Protein AF-A0A9P6J6B5-F1 (afdb_monomer)

Mean predicted aligned error: 17.08 Å

Solvent-accessible surface area (backbone atoms only — not comparable to full-atom values): 16562 Å² total; per-residue (Å²): 136,85,78,76,51,73,65,59,54,50,60,70,48,55,80,37,54,49,54,61,57,71,63,58,74,80,41,67,28,22,41,62,30,35,28,55,40,76,78,52,73,60,101,51,32,33,37,33,35,29,29,45,58,35,54,31,91,50,30,64,74,35,92,47,92,64,88,43,71,57,38,29,27,52,38,44,38,36,28,22,46,64,50,26,55,48,46,61,74,68,63,76,52,66,73,42,33,35,42,38,53,65,28,35,30,39,64,52,98,84,61,33,54,33,34,36,36,75,50,58,87,93,50,85,76,84,60,81,71,42,66,40,80,47,53,85,83,36,69,73,43,43,53,40,54,50,35,40,55,56,44,55,54,56,52,53,56,56,55,55,50,69,73,64,66,79,66,70,81,75,76,78,75,80,83,73,90,78,91,79,89,82,91,79,90,82,86,83,90,78,91,84,87,85,80,86,80,84,83,84,81,84,82,79,89,84,83,86,84,81,90,84,88,81,90,83,81,88,84,87,83,89,79,90,82,88,84,89,84,89,81,89,79,89,79,86,82,82,84,80,83,80,83,82,84,88,83,80,89,82,85,83,84,131

Structure (mmCIF, N/CA/C/O backbone):
data_AF-A0A9P6J6B5-F1
#
_entry.id   AF-A0A9P6J6B5-F1
#
loop_
_atom_site.group_PDB
_atom_site.id
_atom_site.type_symbol
_atom_site.label_atom_id
_atom_site.label_alt_id
_atom_site.label_comp_id
_atom_site.label_asym_id
_atom_site.label_entity_id
_atom_site.label_seq_id
_atom_site.pdbx_PDB_ins_code
_atom_site.Cartn_x
_atom_site.Cartn_y
_atom_site.Cartn_z
_atom_site.occupancy
_atom_site.B_iso_or_equiv
_atom_site.auth_seq_id
_atom_site.auth_comp_id
_atom_site.auth_asym_id
_atom_site.auth_atom_id
_atom_site.pdbx_PDB_model_num
ATOM 1 N N . MET A 1 1 ? -6.173 -6.748 -37.284 1.00 51.00 1 MET A N 1
ATOM 2 C CA . MET A 1 1 ? -5.794 -6.616 -35.859 1.00 51.00 1 MET A CA 1
ATOM 3 C C . MET A 1 1 ? -7.062 -6.311 -35.082 1.00 51.00 1 MET A C 1
ATOM 5 O O . MET A 1 1 ? -7.742 -5.371 -35.464 1.00 51.00 1 MET A O 1
ATOM 9 N N . ARG A 1 2 ? -7.443 -7.120 -34.086 1.00 45.84 2 ARG A N 1
ATOM 10 C CA . ARG A 1 2 ? -8.595 -6.816 -33.220 1.00 45.84 2 ARG A CA 1
ATOM 11 C C . ARG A 1 2 ? -8.088 -5.964 -32.060 1.00 45.84 2 ARG A C 1
ATOM 13 O O . ARG A 1 2 ? -7.272 -6.444 -31.279 1.00 45.84 2 ARG A O 1
ATOM 20 N N . THR A 1 3 ? -8.510 -4.708 -31.991 1.00 61.94 3 THR A N 1
ATOM 21 C CA . THR A 1 3 ? -8.338 -3.881 -30.796 1.00 61.94 3 THR A CA 1
ATOM 22 C C . THR A 1 3 ? -9.242 -4.468 -29.720 1.00 61.94 3 THR A C 1
ATOM 24 O O . THR A 1 3 ? -10.454 -4.541 -29.924 1.00 61.94 3 THR A O 1
ATOM 27 N N . LEU A 1 4 ? -8.655 -4.955 -28.623 1.00 60.72 4 LEU A N 1
ATOM 28 C CA . LEU A 1 4 ? -9.433 -5.294 -27.432 1.00 60.72 4 LEU A CA 1
ATOM 29 C C . LEU A 1 4 ? -10.234 -4.056 -27.041 1.00 60.72 4 LEU A C 1
ATOM 31 O O . LEU A 1 4 ? -9.702 -2.945 -27.063 1.00 60.72 4 LEU A O 1
ATOM 35 N N . THR A 1 5 ? -11.508 -4.252 -26.736 1.00 77.31 5 THR A N 1
ATOM 36 C CA . THR A 1 5 ? -12.347 -3.146 -26.273 1.00 77.31 5 THR A CA 1
ATOM 37 C C . THR A 1 5 ? -11.817 -2.646 -24.927 1.00 77.31 5 THR A C 1
ATOM 39 O O . THR A 1 5 ? -11.275 -3.431 -24.141 1.00 77.31 5 THR A O 1
ATOM 42 N N . ASP A 1 6 ? -11.978 -1.357 -24.623 1.00 68.81 6 ASP A N 1
ATOM 43 C CA . ASP A 1 6 ? -11.563 -0.783 -23.330 1.00 68.81 6 ASP A CA 1
ATOM 44 C C . ASP A 1 6 ? -12.151 -1.563 -22.137 1.00 68.81 6 ASP A C 1
ATOM 46 O O . ASP A 1 6 ? -11.520 -1.702 -21.089 1.00 68.81 6 ASP A O 1
ATOM 50 N N . TYR A 1 7 ? -13.323 -2.171 -22.339 1.00 68.81 7 TYR A N 1
ATOM 51 C CA . TYR A 1 7 ? -13.985 -3.053 -21.384 1.00 68.81 7 TYR A CA 1
ATOM 52 C C . TYR A 1 7 ? -13.216 -4.358 -21.115 1.00 68.81 7 TYR A C 1
ATOM 54 O O . TYR A 1 7 ? -13.031 -4.749 -19.962 1.00 68.81 7 TYR A O 1
ATOM 62 N N . GLU A 1 8 ? -12.712 -5.030 -22.154 1.00 68.00 8 GLU A N 1
ATOM 63 C CA . GLU A 1 8 ? -11.906 -6.249 -21.997 1.00 68.00 8 GLU A CA 1
ATOM 64 C C . GLU A 1 8 ? -10.561 -5.961 -21.319 1.00 68.00 8 GLU A C 1
ATOM 66 O O . GLU A 1 8 ? -10.064 -6.793 -20.554 1.00 68.00 8 GLU A O 1
ATOM 71 N N . MET A 1 9 ? -9.978 -4.779 -21.558 1.00 63.59 9 MET A N 1
ATOM 72 C CA . MET A 1 9 ? -8.777 -4.340 -20.844 1.00 63.59 9 MET A CA 1
ATOM 73 C C . MET A 1 9 ? -9.066 -4.039 -19.370 1.00 63.59 9 MET A C 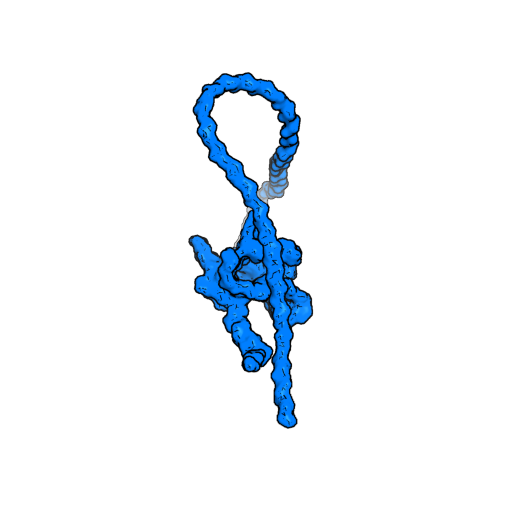1
ATOM 75 O O . MET A 1 9 ? -8.310 -4.497 -18.514 1.00 63.59 9 MET A O 1
ATOM 79 N N . ALA A 1 10 ? -10.177 -3.362 -19.061 1.00 61.88 10 ALA A N 1
ATOM 80 C CA . ALA A 1 10 ? -10.601 -3.083 -17.688 1.00 61.88 10 ALA A CA 1
ATOM 81 C C . ALA A 1 10 ? -10.913 -4.365 -16.892 1.00 61.88 10 ALA A C 1
ATOM 83 O O . ALA A 1 10 ? -10.485 -4.520 -15.749 1.00 61.88 10 ALA A O 1
ATOM 84 N N . MET A 1 11 ? -11.584 -5.343 -17.507 1.00 61.19 11 MET A N 1
ATOM 85 C CA . MET A 1 11 ? -11.859 -6.643 -16.879 1.00 61.19 11 MET A CA 1
ATOM 86 C C . MET A 1 11 ? -10.576 -7.442 -16.606 1.00 61.19 11 MET A C 1
ATOM 88 O O . MET A 1 11 ? -10.453 -8.120 -15.584 1.00 61.19 11 MET A O 1
ATOM 92 N N . ARG A 1 12 ? -9.577 -7.337 -17.492 1.00 63.94 12 ARG A N 1
ATOM 93 C CA . ARG A 1 12 ? -8.266 -7.983 -17.322 1.00 63.94 12 ARG A CA 1
ATOM 94 C C . ARG A 1 12 ? -7.344 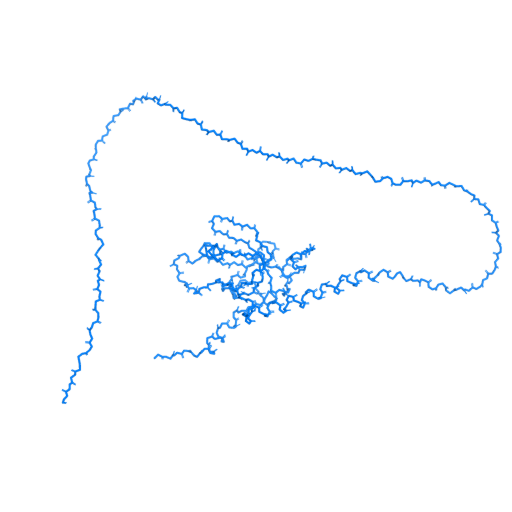-7.285 -16.325 1.00 63.94 12 ARG A C 1
ATOM 96 O O . ARG A 1 12 ? -6.324 -7.875 -15.979 1.00 63.94 12 ARG A O 1
ATOM 103 N N . THR A 1 13 ? -7.649 -6.084 -15.857 1.00 60.81 13 THR A N 1
ATOM 104 C CA . THR A 1 13 ? -6.898 -5.430 -14.771 1.00 60.81 13 THR A CA 1
ATOM 105 C C . THR A 1 13 ? -7.627 -5.537 -13.435 1.00 60.81 13 THR A C 1
ATOM 107 O O . THR A 1 13 ? -6.976 -5.711 -12.406 1.00 60.81 13 THR A O 1
ATOM 110 N N . ALA A 1 14 ? -8.964 -5.566 -13.442 1.00 63.28 14 ALA A N 1
ATOM 111 C CA . ALA A 1 14 ? -9.787 -5.618 -12.233 1.00 63.28 14 ALA A CA 1
ATOM 112 C C . ALA A 1 14 ? -9.499 -6.824 -11.318 1.00 63.28 14 ALA A C 1
ATOM 114 O O . ALA A 1 14 ? -9.555 -6.698 -10.099 1.00 63.28 14 ALA A O 1
ATOM 115 N N . TRP A 1 15 ? -9.137 -7.991 -11.865 1.00 70.12 15 TRP A N 1
ATOM 116 C CA . TRP A 1 15 ? -8.875 -9.186 -11.044 1.00 70.12 15 TRP A CA 1
ATOM 117 C C . TRP A 1 15 ? -7.588 -9.105 -10.211 1.00 70.12 15 TRP A C 1
ATOM 119 O O . TRP A 1 15 ? -7.451 -9.859 -9.243 1.00 70.12 15 TRP A O 1
ATOM 129 N N . LYS A 1 16 ? -6.654 -8.212 -10.570 1.00 85.69 16 LYS A N 1
ATOM 130 C CA . LYS A 1 16 ? -5.367 -8.064 -9.876 1.00 85.69 16 LYS A CA 1
ATOM 131 C C . LYS A 1 16 ? -5.399 -7.037 -8.755 1.00 85.69 16 LYS A C 1
ATOM 133 O O . LYS A 1 16 ? -4.607 -7.176 -7.827 1.00 85.69 16 LYS A O 1
ATOM 138 N N . LEU A 1 17 ? -6.283 -6.043 -8.831 1.00 94.50 17 LEU A N 1
ATOM 139 C CA . LEU A 1 17 ? -6.439 -5.050 -7.774 1.00 94.50 17 LEU A CA 1
A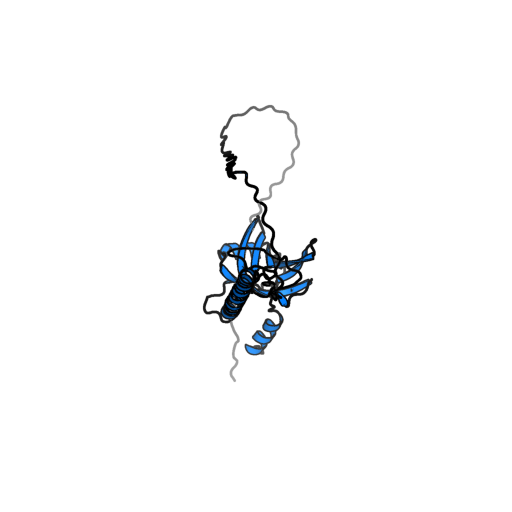TOM 140 C C . LEU A 1 17 ? -7.060 -5.713 -6.543 1.00 94.50 17 LEU A C 1
ATOM 142 O O . LEU A 1 17 ? -8.154 -6.273 -6.628 1.00 94.50 17 LEU A O 1
ATOM 146 N N . LYS A 1 18 ? -6.348 -5.680 -5.415 1.00 96.75 18 LYS A N 1
ATOM 147 C CA . LYS A 1 18 ? -6.806 -6.259 -4.148 1.00 96.75 18 LYS A CA 1
ATOM 148 C C . LYS A 1 18 ? -6.616 -5.292 -3.000 1.00 96.75 18 LYS A C 1
ATOM 150 O O . LYS A 1 18 ? -5.639 -4.546 -2.968 1.00 96.75 18 LYS A O 1
ATOM 155 N N . THR A 1 19 ? -7.546 -5.357 -2.055 1.00 97.81 19 THR A N 1
ATOM 156 C CA . THR A 1 19 ? -7.396 -4.701 -0.760 1.00 97.81 19 THR A CA 1
ATOM 157 C C . THR A 1 19 ? -6.489 -5.515 0.157 1.00 97.81 19 THR A C 1
ATOM 159 O O . THR A 1 19 ? -6.320 -6.720 -0.051 1.00 97.81 19 THR A O 1
ATOM 162 N N . VAL A 1 20 ? -5.940 -4.894 1.200 1.00 97.94 20 VAL A N 1
ATOM 163 C CA . VAL A 1 20 ? -5.118 -5.565 2.225 1.00 97.94 20 VAL A CA 1
ATOM 164 C C . VAL A 1 20 ? -5.846 -6.774 2.829 1.00 97.94 20 VAL A C 1
ATOM 166 O O . VAL A 1 20 ? -5.256 -7.849 2.972 1.00 97.94 20 VAL A O 1
ATOM 169 N N . SER A 1 21 ? -7.147 -6.652 3.096 1.00 98.00 21 SER A N 1
ATOM 170 C CA . SER A 1 21 ? -7.981 -7.748 3.614 1.00 98.00 21 SER A CA 1
ATOM 171 C C . SER A 1 21 ? -8.126 -8.952 2.669 1.00 98.00 21 SER A C 1
ATOM 173 O O . SER A 1 21 ? -8.457 -10.047 3.116 1.00 98.00 21 SER A O 1
ATOM 175 N N . GLN A 1 22 ? -7.878 -8.779 1.367 1.00 97.50 22 GLN A N 1
ATOM 176 C CA . GLN A 1 22 ? -8.026 -9.822 0.342 1.00 97.50 22 GLN A CA 1
ATOM 177 C C . GLN A 1 22 ? -6.697 -10.471 -0.070 1.00 97.50 22 GLN A C 1
ATOM 179 O O . GLN A 1 22 ? -6.686 -11.402 -0.883 1.00 97.50 22 GLN A O 1
ATOM 184 N N . MET A 1 23 ? -5.569 -9.956 0.418 1.00 97.06 23 MET A N 1
ATOM 185 C CA . MET A 1 23 ? -4.250 -10.457 0.045 1.00 97.06 23 MET A CA 1
ATOM 186 C C . MET A 1 23 ? -3.955 -11.795 0.717 1.00 97.06 23 MET A C 1
ATOM 188 O O . MET A 1 23 ? -4.296 -12.024 1.876 1.00 97.06 23 MET A O 1
ATOM 192 N N . VAL A 1 24 ? -3.261 -12.665 -0.015 1.00 96.38 24 VAL A N 1
ATOM 193 C CA . VAL A 1 24 ? -2.686 -13.909 0.505 1.00 96.38 24 VAL A CA 1
ATOM 194 C C . VAL A 1 24 ? -1.186 -13.980 0.177 1.00 96.38 24 VAL A C 1
ATOM 196 O O . VAL A 1 24 ? -0.735 -13.296 -0.752 1.00 96.38 24 VAL A O 1
ATOM 199 N N . PRO A 1 25 ? -0.394 -14.784 0.912 1.00 96.69 25 PRO A N 1
ATOM 200 C CA . PRO A 1 25 ? 1.040 -14.942 0.669 1.00 96.69 25 PRO A CA 1
ATOM 201 C C . PRO A 1 25 ? 1.376 -15.415 -0.745 1.00 96.69 25 PRO A C 1
ATOM 203 O O . PRO A 1 25 ? 0.605 -16.140 -1.376 1.00 96.69 25 PRO A O 1
ATOM 206 N N . ASP A 1 26 ? 2.569 -15.050 -1.216 1.00 95.75 26 ASP A N 1
ATOM 207 C CA . ASP A 1 26 ? 3.186 -15.555 -2.451 1.00 95.75 26 ASP A CA 1
ATOM 208 C C . ASP A 1 26 ? 2.353 -15.356 -3.725 1.00 95.75 26 ASP A C 1
ATOM 210 O O . ASP A 1 26 ? 2.451 -16.105 -4.703 1.00 95.75 26 ASP A O 1
ATOM 214 N N . LYS A 1 27 ? 1.554 -14.290 -3.745 1.00 95.88 27 LYS A N 1
ATOM 215 C CA . LYS A 1 27 ? 0.810 -13.826 -4.917 1.00 95.88 27 LYS A CA 1
ATOM 216 C C . LYS A 1 27 ? 1.235 -12.419 -5.320 1.00 95.88 27 LYS A C 1
ATOM 218 O O . LYS A 1 27 ? 1.885 -11.697 -4.563 1.00 95.88 27 LYS A O 1
ATOM 223 N N . PHE A 1 28 ? 0.877 -12.062 -6.550 1.00 94.19 28 PHE A N 1
ATOM 224 C CA . PHE A 1 28 ? 1.101 -10.737 -7.110 1.00 94.19 28 PHE A CA 1
ATOM 225 C C . PHE A 1 28 ? -0.219 -9.984 -7.203 1.00 94.19 28 PHE A C 1
ATOM 227 O O . PHE A 1 28 ? -1.209 -10.543 -7.680 1.00 94.19 28 PHE A O 1
ATOM 234 N N . TYR A 1 29 ? -0.202 -8.723 -6.791 1.00 95.81 29 TYR A N 1
ATOM 235 C CA . TYR A 1 29 ? -1.372 -7.861 -6.748 1.00 95.81 29 TYR A CA 1
ATOM 236 C C . TYR A 1 29 ? -1.061 -6.487 -7.305 1.00 95.81 29 TYR A C 1
ATOM 238 O O . TYR A 1 29 ? 0.056 -5.987 -7.194 1.00 95.81 29 TYR A O 1
ATOM 246 N N . ASP A 1 30 ? -2.087 -5.860 -7.845 1.00 95.75 30 ASP A N 1
ATOM 247 C CA . ASP A 1 30 ? -2.123 -4.416 -7.920 1.00 95.75 30 ASP A CA 1
ATOM 248 C C . ASP A 1 30 ? -2.718 -3.893 -6.607 1.00 95.75 30 ASP A C 1
ATOM 250 O O . ASP A 1 30 ? -3.611 -4.513 -6.024 1.00 95.75 30 ASP A O 1
ATOM 254 N N . PHE A 1 31 ? -2.220 -2.761 -6.129 1.00 97.50 31 PHE A N 1
ATOM 255 C CA . PHE A 1 31 ? -2.596 -2.205 -4.838 1.00 97.50 31 PHE A CA 1
ATOM 256 C C . PHE A 1 31 ? -2.774 -0.696 -4.939 1.00 97.50 31 PHE A C 1
ATOM 258 O O . PHE A 1 31 ? -1.995 -0.018 -5.612 1.00 97.50 31 PHE A O 1
ATOM 265 N N . ILE A 1 32 ? -3.797 -0.175 -4.264 1.00 98.19 32 ILE A N 1
ATOM 266 C CA . ILE A 1 32 ? -3.999 1.262 -4.102 1.00 98.19 32 ILE A CA 1
ATOM 267 C C . ILE A 1 32 ? -4.061 1.562 -2.616 1.00 98.19 32 ILE A C 1
ATOM 269 O O . ILE A 1 32 ? -4.897 0.998 -1.916 1.00 98.19 32 ILE A O 1
ATOM 273 N N . GLY A 1 33 ? -3.202 2.463 -2.153 1.00 98.31 33 GLY A N 1
ATOM 274 C CA . GLY A 1 33 ? -3.151 2.846 -0.748 1.00 98.31 33 GLY A CA 1
ATOM 275 C C . GLY A 1 33 ? -2.574 4.239 -0.539 1.00 98.31 33 GLY A C 1
ATOM 276 O O . GLY A 1 33 ? -1.878 4.778 -1.399 1.00 98.31 33 GLY A O 1
ATOM 277 N N . GLU A 1 34 ? -2.879 4.816 0.615 1.00 98.25 34 GLU A N 1
ATOM 278 C CA . GLU A 1 34 ? -2.297 6.056 1.115 1.00 98.25 34 GLU A CA 1
ATOM 279 C C . GLU A 1 34 ? -0.946 5.772 1.783 1.00 98.25 34 GLU A C 1
ATOM 281 O O . GLU A 1 34 ? -0.805 4.805 2.535 1.00 98.25 34 GLU A O 1
ATOM 286 N N . VAL A 1 35 ? 0.055 6.611 1.515 1.00 98.00 35 VAL A N 1
ATOM 287 C CA . VAL A 1 35 ? 1.363 6.557 2.178 1.00 98.00 35 VAL A CA 1
ATOM 288 C C . VAL A 1 35 ? 1.245 7.167 3.571 1.00 98.00 35 VAL A C 1
ATOM 290 O O . VAL A 1 35 ? 1.141 8.381 3.719 1.00 98.00 35 VAL A O 1
ATOM 293 N N . CYS A 1 36 ? 1.324 6.346 4.613 1.00 96.25 36 CYS A N 1
ATOM 294 C CA . CYS A 1 36 ? 1.258 6.820 5.996 1.00 96.25 36 CYS A CA 1
ATOM 295 C C . CYS A 1 36 ? 2.605 7.382 6.467 1.00 96.25 36 CYS A C 1
ATOM 297 O O . CYS A 1 36 ? 2.668 8.371 7.196 1.00 96.25 36 CYS A O 1
ATOM 299 N N . TYR A 1 37 ? 3.698 6.703 6.107 1.00 95.38 37 TYR A N 1
ATOM 300 C CA . TYR A 1 37 ? 5.033 7.008 6.616 1.00 95.38 37 TYR A CA 1
ATOM 301 C C . TYR A 1 37 ? 6.129 6.477 5.687 1.00 95.38 37 TYR A C 1
ATOM 303 O O . TYR A 1 37 ? 5.997 5.399 5.111 1.00 95.38 37 TYR A O 1
ATOM 311 N N . LEU A 1 38 ? 7.239 7.210 5.586 1.00 95.56 38 LEU A N 1
ATOM 312 C CA . LEU A 1 38 ? 8.431 6.797 4.844 1.00 95.56 38 LEU A CA 1
ATOM 313 C C . LEU A 1 38 ? 9.492 6.320 5.840 1.00 95.56 38 LEU A C 1
ATOM 315 O O . LEU A 1 38 ? 9.991 7.111 6.635 1.00 95.56 38 LEU A O 1
ATOM 319 N N . SER A 1 39 ? 9.841 5.034 5.789 1.00 87.19 39 SER A N 1
ATOM 320 C CA . SER A 1 39 ? 10.741 4.390 6.757 1.00 87.19 39 SER A CA 1
ATOM 321 C C . SER A 1 39 ? 12.230 4.631 6.483 1.00 87.19 39 SER A C 1
ATOM 323 O O . SER A 1 39 ? 13.073 4.164 7.247 1.00 87.19 39 SER A O 1
ATOM 325 N N . GLY A 1 40 ? 12.562 5.356 5.412 1.00 81.44 40 GLY A N 1
ATOM 326 C CA . GLY A 1 40 ? 13.930 5.648 4.990 1.00 81.44 40 GLY A CA 1
ATOM 327 C C . GLY A 1 40 ? 14.222 5.159 3.573 1.00 81.44 40 GLY A C 1
ATOM 328 O O . GLY A 1 40 ? 13.450 4.411 2.970 1.00 81.44 40 GLY A O 1
ATOM 329 N N . SER A 1 41 ? 15.341 5.627 3.026 1.00 86.25 41 SER A N 1
ATOM 330 C CA . SER A 1 41 ? 15.859 5.198 1.726 1.00 86.25 41 SER A CA 1
ATOM 331 C C . SER A 1 41 ? 17.306 4.751 1.888 1.00 86.25 41 SER A C 1
ATOM 333 O O . SER A 1 41 ? 18.088 5.415 2.567 1.00 86.25 41 SER A O 1
ATOM 335 N N . GLU A 1 42 ? 17.647 3.631 1.270 1.00 92.50 42 GLU A N 1
ATOM 336 C CA . GLU A 1 42 ? 19.014 3.138 1.112 1.00 92.50 42 GLU A CA 1
ATOM 337 C C . GLU A 1 42 ? 19.459 3.333 -0.345 1.00 92.50 42 GLU A C 1
ATOM 339 O O . GLU A 1 42 ? 18.706 3.858 -1.164 1.00 92.50 42 GLU A O 1
ATOM 344 N N . SER A 1 43 ? 20.684 2.923 -0.686 1.00 91.69 43 SER A N 1
ATOM 345 C CA . SER A 1 43 ? 21.284 3.184 -2.004 1.00 91.69 43 SER A CA 1
ATOM 346 C C . SER A 1 43 ? 20.461 2.687 -3.195 1.00 91.69 43 SER A C 1
ATOM 348 O O . SER A 1 43 ? 20.579 3.258 -4.271 1.00 91.69 43 SER A O 1
ATOM 350 N N . ASN A 1 44 ? 19.657 1.634 -3.028 1.00 95.88 44 ASN A N 1
ATOM 351 C CA . ASN A 1 44 ? 18.851 1.047 -4.102 1.00 95.88 44 ASN A CA 1
ATOM 352 C C . ASN A 1 44 ? 17.465 0.568 -3.642 1.00 95.88 44 ASN A C 1
ATOM 354 O O . ASN A 1 44 ? 16.840 -0.252 -4.315 1.00 95.88 44 ASN A O 1
ATOM 358 N N . ARG A 1 45 ? 16.987 1.021 -2.479 1.00 96.44 45 ARG A N 1
ATOM 359 C CA . ARG A 1 45 ? 15.651 0.659 -1.998 1.00 96.44 45 ARG A CA 1
ATOM 360 C C . ARG A 1 45 ? 15.034 1.741 -1.137 1.00 96.44 45 ARG A C 1
ATOM 362 O O . ARG A 1 45 ? 15.729 2.466 -0.431 1.00 96.44 45 ARG A O 1
ATOM 369 N N . THR A 1 46 ? 13.711 1.769 -1.110 1.00 97.56 46 THR A N 1
ATOM 370 C CA . THR A 1 46 ? 12.946 2.519 -0.113 1.00 97.56 46 THR A CA 1
ATOM 371 C C . THR A 1 46 ? 11.854 1.642 0.471 1.00 97.56 46 THR A C 1
ATOM 373 O O . THR A 1 46 ? 11.305 0.781 -0.221 1.00 97.56 46 THR A O 1
ATOM 376 N N . THR A 1 47 ? 11.539 1.868 1.742 1.00 97.62 47 THR A N 1
ATOM 377 C CA . THR A 1 47 ? 10.430 1.203 2.423 1.00 97.62 47 THR A CA 1
ATOM 378 C C . THR A 1 47 ? 9.454 2.253 2.926 1.00 97.62 47 THR A C 1
ATOM 380 O O . THR A 1 47 ? 9.841 3.231 3.570 1.00 97.62 47 THR A O 1
ATOM 383 N N . MET A 1 48 ? 8.173 2.031 2.665 1.00 97.50 48 MET A N 1
ATOM 384 C CA . MET A 1 48 ? 7.081 2.882 3.120 1.00 97.50 48 MET A CA 1
ATOM 385 C C . MET A 1 48 ? 6.003 2.055 3.815 1.00 97.50 48 MET A C 1
ATOM 387 O O . MET A 1 48 ? 5.815 0.877 3.522 1.00 97.50 48 MET A O 1
ATOM 391 N N . MET A 1 49 ? 5.297 2.684 4.746 1.00 97.06 49 MET A N 1
ATOM 392 C CA . MET A 1 49 ? 4.082 2.148 5.344 1.00 97.06 49 MET A CA 1
ATOM 393 C C . MET A 1 49 ? 2.892 2.698 4.568 1.00 97.06 49 MET A C 1
ATOM 395 O O . MET A 1 49 ? 2.778 3.916 4.414 1.00 97.06 49 MET A O 1
ATOM 399 N N . MET A 1 50 ? 2.016 1.815 4.103 1.00 98.00 50 MET A N 1
ATOM 400 C CA . MET A 1 50 ? 0.819 2.180 3.351 1.00 98.00 50 MET A CA 1
ATOM 401 C C . MET A 1 50 ? -0.432 1.551 3.951 1.00 98.00 50 MET A C 1
ATOM 403 O O . MET A 1 50 ? -0.360 0.529 4.632 1.00 98.00 50 MET A O 1
ATOM 407 N N . THR A 1 51 ? -1.587 2.143 3.669 1.00 98.19 51 THR A N 1
ATOM 408 C CA . THR A 1 51 ? -2.892 1.618 4.077 1.00 98.19 51 THR A CA 1
ATOM 409 C C . THR A 1 51 ? -3.931 1.838 2.984 1.00 98.19 51 THR A C 1
ATOM 411 O O . THR A 1 51 ? -3.911 2.853 2.293 1.00 98.19 51 THR A O 1
ATOM 414 N N . ASP A 1 52 ? -4.859 0.902 2.832 1.00 98.38 52 ASP A N 1
ATOM 415 C CA . ASP A 1 52 ? -6.106 1.105 2.087 1.00 98.38 52 ASP A CA 1
ATOM 416 C C . ASP A 1 52 ? -7.332 1.138 3.012 1.00 98.38 52 ASP A C 1
ATOM 418 O O . ASP A 1 52 ? -8.468 1.087 2.529 1.00 98.38 52 ASP A O 1
ATOM 422 N N . TYR A 1 53 ? -7.075 1.214 4.324 1.00 97.88 53 TYR A N 1
ATOM 423 C CA . TYR A 1 53 ? -8.047 1.192 5.412 1.00 97.88 53 TYR A CA 1
ATOM 424 C C . TYR A 1 53 ? -8.849 -0.112 5.538 1.00 97.88 53 TYR A C 1
ATOM 426 O O . TYR A 1 53 ? -9.917 -0.134 6.148 1.00 97.88 53 TYR A O 1
ATOM 434 N N . THR A 1 54 ? -8.332 -1.221 5.003 1.00 98.12 54 THR A N 1
ATOM 435 C CA . THR A 1 54 ? -8.836 -2.571 5.289 1.00 98.12 54 THR A CA 1
ATOM 436 C C . THR A 1 54 ? -7.869 -3.336 6.190 1.00 98.12 54 THR A C 1
ATOM 438 O O . THR A 1 54 ? -6.662 -3.107 6.164 1.00 98.12 54 THR A O 1
ATOM 441 N N . GLU A 1 55 ? -8.400 -4.233 7.021 1.00 97.69 55 GLU A N 1
ATOM 442 C CA . GLU A 1 55 ? -7.623 -4.947 8.040 1.00 97.69 55 GLU A CA 1
ATOM 443 C C . GLU A 1 55 ? -7.267 -6.370 7.595 1.00 97.69 55 GLU A C 1
ATOM 445 O O . GLU A 1 55 ? -8.027 -7.021 6.874 1.00 97.69 55 GLU A O 1
ATOM 450 N N . ASN A 1 56 ? -6.108 -6.864 8.035 1.00 97.62 56 ASN A N 1
ATOM 451 C CA . ASN A 1 56 ? -5.680 -8.243 7.814 1.00 97.62 56 ASN A CA 1
ATOM 452 C C . ASN A 1 56 ? -5.015 -8.810 9.074 1.00 97.62 56 ASN A C 1
ATOM 454 O O . ASN A 1 56 ? -4.121 -8.191 9.644 1.00 97.62 56 ASN A O 1
ATOM 458 N N . GLU A 1 57 ? -5.411 -10.014 9.488 1.00 97.19 57 GLU A N 1
ATOM 459 C CA . GLU A 1 57 ? -4.927 -10.639 10.724 1.00 97.19 57 GLU A CA 1
ATOM 460 C C . GLU A 1 57 ? -3.411 -10.867 10.774 1.00 97.19 57 GLU A C 1
ATOM 462 O O . GLU A 1 57 ? -2.842 -10.901 11.868 1.00 97.19 57 GLU A O 1
ATOM 467 N N . MET A 1 58 ? -2.766 -10.987 9.609 1.00 96.25 58 MET A N 1
ATOM 468 C CA . MET A 1 58 ? -1.320 -11.185 9.464 1.00 96.25 58 MET A CA 1
ATOM 469 C C . MET A 1 58 ? -0.517 -9.876 9.484 1.00 96.25 58 MET A C 1
ATOM 471 O O . MET A 1 58 ? 0.697 -9.889 9.282 1.00 96.25 58 MET A O 1
ATOM 475 N N . LEU A 1 59 ? -1.171 -8.735 9.709 1.00 96.94 59 LEU A N 1
ATOM 476 C CA . LEU A 1 59 ? -0.498 -7.461 9.935 1.00 96.94 59 LEU A CA 1
ATOM 477 C C . LEU A 1 59 ? -0.313 -7.187 11.432 1.00 96.94 59 LEU A C 1
ATOM 479 O O . LEU A 1 59 ? -1.139 -7.596 12.254 1.00 96.94 59 LEU A O 1
ATOM 483 N N . PRO A 1 60 ? 0.764 -6.477 11.812 1.00 95.38 60 PRO A N 1
ATOM 484 C CA . PRO A 1 60 ? 0.978 -6.085 13.192 1.00 95.38 60 PRO A CA 1
ATOM 485 C C . PRO A 1 60 ? -0.108 -5.099 13.621 1.00 95.38 60 PRO A C 1
ATOM 487 O O . PRO A 1 60 ? -0.490 -4.202 12.868 1.00 95.38 60 PRO A O 1
ATOM 490 N N . TYR A 1 61 ? -0.581 -5.248 14.856 1.00 95.88 61 TYR A N 1
ATOM 491 C CA . TYR A 1 61 ? -1.476 -4.270 15.458 1.00 95.88 61 TYR A CA 1
ATOM 492 C C . TYR A 1 61 ? -0.678 -3.017 15.836 1.00 95.88 61 TYR A C 1
ATOM 494 O O . TYR A 1 61 ? 0.317 -3.105 16.557 1.00 95.88 61 TYR A O 1
ATOM 502 N N . LEU A 1 62 ? -1.100 -1.851 15.349 1.00 93.81 62 LEU A N 1
ATOM 503 C CA . LEU A 1 62 ? -0.460 -0.575 15.660 1.00 93.81 62 LEU A CA 1
ATOM 504 C C . LEU A 1 62 ? -1.296 0.227 16.667 1.00 93.81 62 LEU A C 1
ATOM 506 O O . LEU A 1 62 ? -2.397 0.657 16.347 1.00 93.81 62 LEU A O 1
ATOM 510 N N . GLU A 1 63 ? -0.745 0.507 17.851 1.00 88.38 63 GLU A N 1
ATOM 511 C CA . GLU A 1 63 ? -1.347 1.355 18.909 1.00 88.38 63 GLU A CA 1
ATOM 512 C C . GLU A 1 63 ? -1.080 2.860 18.695 1.00 88.38 63 GLU A C 1
ATOM 514 O O . GLU A 1 63 ? -0.745 3.621 19.603 1.00 88.38 63 GLU A O 1
ATOM 519 N N . SER A 1 64 ? -1.120 3.307 17.444 1.00 79.62 64 SER A N 1
ATOM 520 C CA . SER A 1 64 ? -0.678 4.648 17.070 1.00 79.62 64 SER A CA 1
ATOM 521 C C . SER A 1 64 ? -1.747 5.708 17.360 1.00 79.62 64 SER A C 1
ATOM 523 O O . SER A 1 64 ? -2.686 5.850 16.586 1.00 79.62 64 SER A O 1
ATOM 525 N N . LYS A 1 65 ? -1.534 6.552 18.380 1.00 65.69 65 LYS A N 1
ATOM 526 C CA . LYS A 1 65 ? -2.218 7.854 18.500 1.00 65.69 65 LYS A CA 1
ATOM 527 C C . LYS A 1 65 ? -1.594 8.845 17.509 1.00 65.69 65 LYS A C 1
ATOM 529 O O . LYS A 1 65 ? -0.557 9.435 17.807 1.00 65.69 65 LYS A O 1
ATOM 534 N N . GLY A 1 66 ? -2.161 8.997 16.311 1.00 71.38 66 GLY A N 1
ATOM 535 C CA . GLY A 1 66 ? -1.691 9.997 15.343 1.00 71.38 66 GLY A CA 1
ATOM 536 C C . GLY A 1 66 ? -1.900 9.629 13.874 1.00 71.38 66 GLY A C 1
ATOM 537 O O . GLY A 1 66 ? -2.908 9.050 13.506 1.00 71.38 66 GLY A O 1
ATOM 538 N N . VAL A 1 67 ? -0.922 9.984 13.030 1.00 78.12 67 VAL A N 1
ATOM 539 C CA . VAL A 1 67 ? -1.000 9.993 11.548 1.00 78.12 67 VAL A CA 1
ATOM 540 C C . VAL A 1 67 ? -1.234 8.611 10.912 1.00 78.12 67 VAL A C 1
ATOM 542 O O . VAL A 1 67 ? -1.595 8.527 9.742 1.00 78.12 67 VAL A O 1
ATOM 545 N N . ARG A 1 68 ? -1.025 7.513 11.648 1.00 87.12 68 ARG A N 1
ATOM 546 C CA . ARG A 1 68 ? -1.184 6.147 11.124 1.00 87.12 68 ARG A CA 1
ATOM 547 C C . ARG A 1 68 ? -2.497 5.539 11.615 1.00 87.12 68 ARG A C 1
ATOM 549 O O . ARG A 1 68 ? -2.791 5.707 12.799 1.00 87.12 68 ARG A O 1
ATOM 556 N N . PRO A 1 69 ? -3.214 4.771 10.773 1.00 92.38 69 PRO A N 1
ATOM 557 C CA . PRO A 1 69 ? -4.377 4.022 11.227 1.00 92.38 69 PRO A CA 1
ATOM 558 C C . PRO A 1 69 ? -3.990 3.085 12.373 1.00 92.38 69 PRO A C 1
ATOM 560 O O . PRO A 1 69 ? -3.063 2.279 12.239 1.00 92.38 69 PRO A O 1
ATOM 563 N N . GLN A 1 70 ? -4.696 3.201 13.496 1.00 94.12 70 GLN A N 1
ATOM 564 C CA . GLN A 1 70 ? -4.624 2.232 14.586 1.00 94.12 70 GLN A CA 1
ATOM 565 C C . GLN A 1 70 ? -5.145 0.880 14.105 1.00 94.12 70 GLN A C 1
ATOM 567 O O . GLN A 1 70 ? -6.047 0.858 13.284 1.00 94.12 70 GLN A O 1
ATOM 572 N N . GLY A 1 71 ? -4.627 -0.237 14.613 1.00 95.25 71 GLY A N 1
ATOM 573 C CA . GLY A 1 71 ? -5.101 -1.579 14.25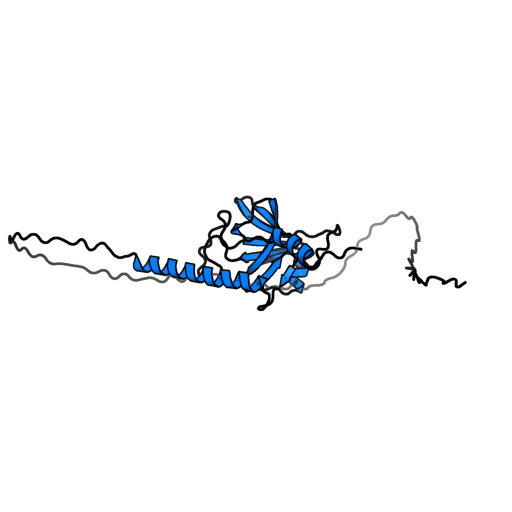8 1.00 95.25 71 GLY A CA 1
ATOM 574 C C . GLY A 1 71 ? -4.227 -2.295 13.230 1.00 95.25 71 GLY A C 1
ATOM 575 O O . GLY A 1 71 ? -3.052 -1.965 13.064 1.00 95.25 71 GLY A O 1
ATOM 576 N N . LYS A 1 72 ? -4.791 -3.307 12.558 1.00 96.88 72 LYS A N 1
ATOM 577 C CA . LYS A 1 72 ? -4.088 -4.182 11.598 1.00 96.88 72 LYS A CA 1
ATOM 578 C C . LYS A 1 72 ? -4.311 -3.769 10.136 1.00 96.88 72 LYS A C 1
ATOM 580 O O . LYS A 1 72 ? -4.531 -4.613 9.271 1.00 96.88 72 LYS A O 1
ATOM 585 N N . ALA A 1 73 ? -4.291 -2.465 9.864 1.00 97.25 73 ALA A N 1
ATOM 586 C CA . ALA A 1 73 ? -4.628 -1.893 8.552 1.00 97.25 73 ALA A CA 1
ATOM 587 C C . ALA A 1 73 ? -3.429 -1.313 7.782 1.00 97.25 73 ALA A C 1
ATOM 589 O O . ALA A 1 73 ? -3.595 -0.751 6.699 1.00 97.25 73 ALA A O 1
ATOM 590 N N . THR A 1 74 ? -2.216 -1.393 8.336 1.00 97.12 74 THR A N 1
ATOM 591 C CA . THR A 1 74 ? -1.017 -0.800 7.724 1.00 97.12 74 THR A CA 1
ATOM 592 C C . THR A 1 74 ? -0.039 -1.882 7.285 1.00 97.12 74 THR A C 1
ATOM 594 O O . THR A 1 74 ? 0.382 -2.703 8.096 1.00 97.12 74 THR A O 1
ATOM 597 N N . ILE A 1 75 ? 0.360 -1.848 6.013 1.00 97.62 75 ILE A N 1
ATOM 598 C CA . ILE A 1 75 ? 1.277 -2.804 5.387 1.00 97.62 75 ILE A CA 1
ATOM 599 C C . ILE A 1 75 ? 2.602 -2.134 5.005 1.00 97.62 75 ILE A C 1
ATOM 601 O O . ILE A 1 75 ? 2.637 -0.965 4.610 1.00 97.62 75 ILE A O 1
ATOM 605 N N . LEU A 1 76 ? 3.709 -2.873 5.122 1.00 97.44 76 LEU A N 1
ATOM 606 C CA . LEU A 1 76 ? 5.017 -2.432 4.635 1.00 97.44 76 LEU A CA 1
ATOM 607 C C . LEU A 1 76 ? 5.140 -2.691 3.136 1.00 97.44 76 LEU A C 1
ATOM 609 O O . LEU A 1 76 ? 4.832 -3.781 2.661 1.00 97.44 76 LEU A O 1
ATOM 613 N N . VAL A 1 77 ? 5.632 -1.698 2.402 1.00 98.25 77 VAL A N 1
ATOM 614 C CA . VAL A 1 77 ? 5.881 -1.774 0.963 1.00 98.25 77 VAL A CA 1
ATOM 615 C C . VAL A 1 77 ? 7.327 -1.387 0.685 1.00 98.25 77 VAL A C 1
ATOM 617 O O . VAL A 1 77 ? 7.739 -0.267 0.988 1.00 98.25 77 VAL A O 1
ATOM 620 N N . THR A 1 78 ? 8.098 -2.296 0.089 1.00 98.00 78 THR A N 1
ATOM 621 C CA . THR A 1 78 ? 9.494 -2.050 -0.300 1.00 98.00 78 THR A CA 1
ATOM 622 C C . THR A 1 78 ? 9.635 -1.990 -1.816 1.00 98.00 78 THR A C 1
ATOM 624 O O . THR A 1 78 ? 9.263 -2.928 -2.525 1.00 98.00 78 THR A O 1
ATOM 627 N N . LEU A 1 79 ? 10.220 -0.903 -2.312 1.00 97.50 79 LEU A N 1
ATOM 628 C CA . LEU A 1 79 ? 10.557 -0.714 -3.720 1.00 97.50 79 LEU A CA 1
ATOM 629 C C . LEU A 1 79 ? 12.065 -0.852 -3.900 1.00 97.50 79 LEU A C 1
ATOM 631 O O . LEU A 1 79 ? 12.823 -0.233 -3.153 1.00 97.50 79 LEU A O 1
ATOM 635 N N . TRP A 1 80 ? 12.483 -1.629 -4.893 1.00 96.06 80 TRP A N 1
ATOM 636 C CA . TRP A 1 80 ? 13.889 -1.873 -5.212 1.00 96.06 80 TRP A CA 1
ATOM 637 C C . TRP A 1 80 ? 14.270 -1.283 -6.571 1.00 96.06 80 TRP A C 1
ATOM 639 O O . TRP A 1 80 ? 13.423 -1.129 -7.454 1.00 96.06 80 TRP A O 1
ATOM 649 N N . ASP A 1 81 ? 15.558 -0.992 -6.729 1.00 94.62 81 ASP A N 1
ATOM 650 C CA . ASP A 1 81 ? 16.234 -0.694 -7.992 1.00 94.62 81 ASP A CA 1
ATOM 651 C C . ASP A 1 81 ? 15.507 0.390 -8.817 1.00 94.62 81 ASP A C 1
ATOM 653 O O . ASP A 1 81 ? 15.347 1.524 -8.363 1.00 94.62 81 ASP A O 1
ATOM 657 N N . GLU A 1 82 ? 15.017 0.083 -10.020 1.00 93.69 82 GLU A N 1
ATOM 658 C CA . GLU A 1 82 ? 14.399 1.082 -10.900 1.00 93.69 82 GLU A CA 1
ATOM 659 C C . GLU A 1 82 ? 13.068 1.638 -10.351 1.00 93.69 82 GLU A C 1
ATOM 661 O O . GLU A 1 82 ? 12.659 2.760 -10.678 1.00 93.69 82 GLU A O 1
ATOM 666 N N . HIS A 1 83 ? 12.386 0.883 -9.485 1.00 94.88 83 HIS A N 1
ATOM 667 C CA . HIS A 1 83 ? 11.173 1.342 -8.807 1.00 94.88 83 HIS A CA 1
ATOM 668 C C . HIS A 1 83 ? 11.491 2.335 -7.688 1.00 94.88 83 HIS A C 1
ATOM 670 O O . HIS A 1 83 ? 10.727 3.278 -7.474 1.00 94.88 83 HIS A O 1
ATOM 676 N N . PHE A 1 84 ? 12.642 2.177 -7.029 1.00 95.94 84 PHE A N 1
ATOM 677 C CA . PHE A 1 84 ? 13.167 3.176 -6.103 1.00 95.94 84 PHE A CA 1
ATOM 678 C C . PHE A 1 84 ? 13.522 4.481 -6.834 1.00 95.94 84 PHE A C 1
ATOM 680 O O . PHE A 1 84 ? 13.098 5.557 -6.415 1.00 95.94 84 PHE A O 1
ATOM 687 N N . GLU A 1 85 ? 14.179 4.399 -7.992 1.00 94.44 85 GLU A N 1
ATOM 688 C CA . GLU A 1 85 ? 14.465 5.583 -8.817 1.00 94.44 85 GLU A CA 1
ATOM 689 C C . GLU A 1 85 ? 13.185 6.304 -9.267 1.00 94.44 85 GLU A C 1
ATOM 691 O O . GLU A 1 85 ? 13.107 7.535 -9.283 1.00 94.44 85 GLU A O 1
ATOM 696 N N . THR A 1 86 ? 12.146 5.542 -9.615 1.00 95.06 86 THR A N 1
ATOM 697 C CA . THR A 1 86 ? 10.830 6.095 -9.972 1.00 95.06 86 THR A CA 1
ATOM 698 C C . THR A 1 86 ? 10.184 6.805 -8.782 1.00 95.06 86 THR A C 1
ATOM 700 O O . THR A 1 86 ? 9.672 7.914 -8.934 1.00 95.06 86 THR A O 1
ATOM 703 N N . PHE A 1 87 ? 10.264 6.213 -7.589 1.00 96.31 87 PHE A N 1
ATOM 704 C CA . PHE A 1 87 ? 9.790 6.828 -6.351 1.00 96.31 87 PHE A CA 1
ATOM 705 C C . PHE A 1 87 ? 10.460 8.187 -6.088 1.00 96.31 87 PHE A C 1
ATOM 707 O O . PHE A 1 87 ? 9.769 9.170 -5.808 1.00 96.31 87 PHE A O 1
ATOM 714 N N . LEU A 1 88 ? 11.785 8.272 -6.255 1.00 96.44 88 LEU A N 1
ATOM 715 C CA . LEU A 1 88 ? 12.531 9.523 -6.086 1.00 96.44 88 LEU A CA 1
ATOM 716 C C . LEU A 1 88 ? 12.105 10.591 -7.102 1.00 96.44 88 LEU A C 1
ATOM 718 O O . LEU A 1 88 ? 11.889 11.748 -6.732 1.00 96.44 88 LEU A O 1
ATOM 722 N N . LYS A 1 89 ? 11.936 10.211 -8.375 1.00 96.50 89 LYS A N 1
ATOM 723 C CA . LYS A 1 89 ? 11.504 11.124 -9.450 1.00 96.50 89 LYS A CA 1
ATOM 724 C C . LYS A 1 89 ? 10.114 11.703 -9.200 1.00 96.50 89 LYS A C 1
ATOM 726 O O . LYS A 1 89 ? 9.902 12.891 -9.440 1.00 96.50 89 LYS A O 1
ATOM 731 N N . LEU A 1 90 ? 9.192 10.879 -8.704 1.00 97.19 90 LEU A N 1
ATOM 732 C CA . LEU A 1 90 ? 7.820 11.282 -8.390 1.00 97.19 90 LEU A CA 1
ATOM 733 C C . LEU A 1 90 ? 7.718 12.145 -7.122 1.00 97.19 90 LEU A C 1
ATOM 735 O O . LEU A 1 90 ? 6.684 12.771 -6.911 1.00 97.19 90 LEU A O 1
ATOM 739 N N . LYS A 1 91 ? 8.782 12.224 -6.306 1.00 97.38 91 LYS A N 1
ATOM 740 C CA . LYS A 1 91 ? 8.822 12.988 -5.046 1.00 97.38 91 LYS A CA 1
ATOM 741 C C . LYS A 1 91 ? 7.668 12.625 -4.102 1.00 97.38 91 LYS A C 1
ATOM 743 O O . LYS A 1 91 ? 7.064 13.519 -3.511 1.00 97.38 91 LYS A O 1
ATOM 748 N N . ILE A 1 92 ? 7.388 11.327 -3.985 1.00 97.75 92 ILE A N 1
ATOM 749 C CA . ILE A 1 92 ? 6.305 10.771 -3.162 1.00 97.75 92 ILE A CA 1
ATOM 750 C C . ILE A 1 92 ? 6.467 11.186 -1.692 1.00 97.75 92 ILE A C 1
ATOM 752 O O . ILE A 1 92 ? 7.574 11.170 -1.145 1.00 97.75 92 ILE A O 1
ATOM 756 N N . LYS A 1 93 ? 5.353 11.541 -1.046 1.00 97.38 93 LYS A N 1
ATOM 757 C CA . LYS A 1 93 ? 5.271 11.994 0.350 1.00 97.38 93 LYS A CA 1
ATOM 758 C C . LYS A 1 93 ? 4.191 11.241 1.123 1.00 97.38 93 LYS A C 1
ATOM 760 O O . LYS A 1 93 ? 3.338 10.569 0.552 1.00 97.38 93 LYS A O 1
ATOM 765 N N . ALA A 1 94 ? 4.220 11.381 2.449 1.00 97.00 94 ALA A N 1
ATOM 766 C CA . ALA A 1 94 ? 3.105 10.949 3.285 1.00 97.00 94 ALA A CA 1
ATOM 767 C C . ALA A 1 94 ? 1.821 11.716 2.912 1.00 97.00 94 ALA A C 1
ATOM 769 O O . ALA A 1 94 ? 1.876 12.920 2.657 1.00 97.00 94 ALA A O 1
ATOM 770 N N . GLY A 1 95 ? 0.690 11.012 2.883 1.00 97.06 95 GLY A N 1
ATOM 771 C CA . GLY A 1 95 ? -0.614 11.500 2.429 1.00 97.06 95 GLY A CA 1
ATOM 772 C C . GLY A 1 95 ? -0.893 11.285 0.936 1.00 97.06 95 GLY A C 1
ATOM 773 O O . GLY A 1 95 ? -2.048 11.382 0.521 1.00 97.06 95 GLY A O 1
ATOM 774 N N . ASP A 1 96 ? 0.118 10.957 0.122 1.00 98.25 96 ASP A N 1
ATOM 775 C CA . ASP A 1 96 ? -0.111 10.622 -1.286 1.00 98.25 96 ASP A CA 1
ATOM 776 C C . ASP A 1 96 ? -0.850 9.284 -1.403 1.00 98.25 96 ASP A C 1
ATOM 778 O O . ASP A 1 96 ? -0.525 8.312 -0.716 1.00 98.25 96 ASP A O 1
ATOM 782 N N . VAL A 1 97 ? -1.820 9.214 -2.316 1.00 98.50 97 VAL A N 1
ATOM 783 C CA . VAL A 1 97 ? -2.486 7.960 -2.684 1.00 98.50 97 VAL A CA 1
ATOM 784 C C . VAL A 1 97 ? -1.794 7.406 -3.916 1.00 98.50 97 VAL A C 1
ATOM 786 O O . VAL A 1 97 ? -1.745 8.069 -4.951 1.00 98.50 97 VAL A O 1
ATOM 789 N N . LEU A 1 98 ? -1.260 6.194 -3.818 1.00 98.38 98 LEU A N 1
ATOM 790 C CA . LEU A 1 98 ? -0.509 5.564 -4.896 1.00 98.38 98 LEU A CA 1
ATOM 791 C C . LEU A 1 98 ? -1.270 4.381 -5.471 1.00 98.38 98 LEU A C 1
ATOM 793 O O . LEU A 1 98 ? -1.878 3.618 -4.728 1.00 98.38 98 LEU A O 1
ATOM 797 N N . TYR A 1 99 ? -1.153 4.188 -6.780 1.00 97.38 99 TYR A N 1
ATOM 798 C CA . TYR A 1 99 ? -1.444 2.933 -7.457 1.00 97.38 99 TYR A CA 1
ATOM 799 C C . TYR A 1 99 ? -0.130 2.237 -7.811 1.00 97.38 99 TYR A C 1
ATOM 801 O O . TYR A 1 99 ? 0.705 2.787 -8.534 1.00 97.38 99 TYR A O 1
ATOM 809 N N . LEU A 1 100 ? 0.044 1.031 -7.281 1.00 96.81 100 LEU A N 1
ATOM 810 C CA . LEU A 1 100 ? 1.229 0.199 -7.427 1.00 96.81 100 LEU A CA 1
ATOM 811 C C . LEU A 1 100 ? 0.846 -1.095 -8.143 1.00 96.81 100 LEU A C 1
ATOM 813 O O . LEU A 1 100 ? -0.022 -1.831 -7.675 1.00 96.81 100 LEU A O 1
ATOM 817 N N . LYS A 1 101 ? 1.489 -1.384 -9.273 1.00 94.19 101 LYS A N 1
ATOM 818 C CA . LYS A 1 101 ? 1.198 -2.580 -10.069 1.00 94.19 101 LYS A CA 1
ATOM 819 C C . LYS A 1 101 ? 2.112 -3.739 -9.704 1.00 94.19 101 LYS A C 1
ATOM 821 O 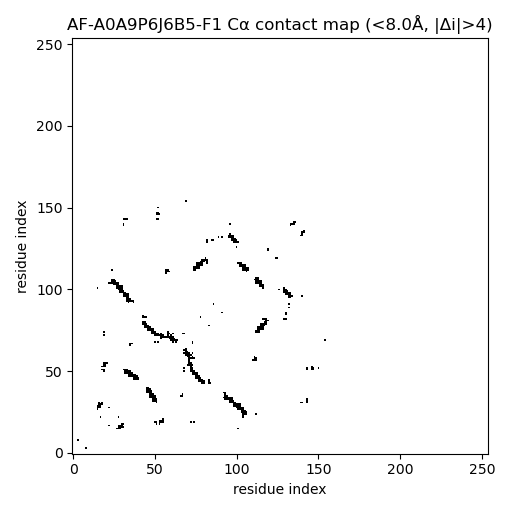O . LYS A 1 101 ? 3.308 -3.551 -9.501 1.00 94.19 101 LYS A O 1
ATOM 826 N N . ASN A 1 102 ? 1.556 -4.948 -9.714 1.00 93.25 102 ASN A N 1
ATOM 827 C CA . ASN A 1 102 ? 2.312 -6.199 -9.630 1.00 93.25 102 ASN A CA 1
ATOM 828 C C . ASN A 1 102 ? 3.266 -6.295 -8.421 1.00 93.25 102 ASN A C 1
ATOM 830 O O . ASN A 1 102 ? 4.388 -6.794 -8.525 1.00 93.25 102 ASN A O 1
ATOM 834 N N . LEU A 1 103 ? 2.805 -5.842 -7.258 1.00 95.88 103 LEU A N 1
ATOM 835 C CA . LEU A 1 103 ? 3.465 -6.058 -5.979 1.00 95.88 103 LEU A CA 1
ATOM 836 C C . LEU A 1 103 ? 3.414 -7.531 -5.595 1.00 95.88 103 LEU A C 1
ATOM 838 O O . LEU A 1 103 ? 2.352 -8.148 -5.623 1.00 95.88 103 LEU A O 1
ATOM 842 N N . ARG A 1 104 ? 4.547 -8.084 -5.162 1.00 96.38 104 ARG A N 1
ATOM 843 C CA . ARG A 1 104 ? 4.593 -9.420 -4.569 1.00 96.38 104 ARG A CA 1
ATOM 844 C C . ARG A 1 104 ? 4.293 -9.340 -3.078 1.00 96.38 104 ARG A C 1
ATOM 846 O O . ARG A 1 104 ? 5.069 -8.720 -2.348 1.00 96.38 104 ARG A O 1
ATOM 853 N N . CYS A 1 105 ? 3.241 -10.024 -2.638 1.00 97.88 105 CYS A N 1
ATOM 854 C CA . CYS A 1 105 ? 2.971 -10.266 -1.226 1.00 97.88 105 CYS A CA 1
ATOM 855 C C . CYS A 1 105 ? 3.900 -11.367 -0.704 1.00 97.88 105 CYS A C 1
ATOM 857 O O . CYS A 1 105 ? 3.966 -12.460 -1.272 1.00 97.88 105 CYS A O 1
ATOM 859 N N . LYS A 1 106 ? 4.651 -11.064 0.352 1.00 97.31 106 LYS A N 1
ATOM 860 C CA . LYS A 1 106 ? 5.556 -11.982 1.045 1.00 97.31 106 LYS A CA 1
ATOM 861 C C . LYS A 1 106 ? 5.221 -11.986 2.528 1.00 97.31 106 LYS A C 1
ATOM 863 O O . LYS A 1 106 ? 4.705 -11.007 3.060 1.00 97.31 106 LYS A O 1
ATOM 868 N N . VAL A 1 107 ? 5.595 -13.075 3.176 1.00 97.31 107 VAL A N 1
ATOM 869 C CA . VAL A 1 107 ? 5.596 -13.200 4.629 1.00 97.31 107 VAL A CA 1
ATOM 870 C C . VAL A 1 107 ? 7.050 -13.130 5.083 1.00 97.31 107 VAL A C 1
ATOM 872 O O . VAL A 1 107 ? 7.918 -13.745 4.458 1.00 97.31 107 VAL A O 1
ATOM 875 N N . ASP A 1 108 ? 7.346 -12.310 6.086 1.00 95.62 108 ASP A N 1
ATOM 876 C CA . ASP A 1 108 ? 8.683 -12.248 6.679 1.00 95.62 108 ASP A CA 1
ATOM 877 C C . ASP A 1 108 ? 8.912 -13.370 7.715 1.00 95.62 108 ASP A C 1
ATOM 879 O O . ASP A 1 108 ? 8.075 -14.249 7.913 1.00 95.62 108 ASP A O 1
ATOM 883 N N . LEU A 1 109 ? 10.068 -13.359 8.387 1.00 94.94 109 LEU A N 1
ATOM 884 C CA . LEU A 1 109 ? 10.387 -14.349 9.426 1.00 94.94 109 LEU A CA 1
ATOM 885 C C . LEU A 1 109 ? 9.507 -14.217 10.682 1.00 94.94 109 LEU A C 1
ATOM 887 O O . LEU A 1 109 ? 9.451 -15.142 11.488 1.00 94.94 109 LEU A O 1
ATOM 891 N N . SER A 1 110 ? 8.829 -13.084 10.853 1.00 96.06 110 SER A N 1
ATOM 892 C CA . SER A 1 110 ? 7.914 -12.798 11.958 1.00 96.06 110 SER A CA 1
ATOM 893 C C . SER A 1 110 ? 6.455 -13.111 11.610 1.00 96.06 110 SER A C 1
ATOM 895 O O . SER A 1 110 ? 5.562 -12.767 12.380 1.00 96.06 110 SER A O 1
ATOM 897 N N . ASN A 1 111 ? 6.207 -13.797 10.488 1.00 95.69 111 ASN A N 1
ATOM 898 C CA . ASN A 1 111 ? 4.877 -14.106 9.961 1.00 95.69 111 ASN A CA 1
ATOM 899 C C . ASN A 1 111 ? 4.028 -12.870 9.614 1.00 95.69 111 ASN A C 1
ATOM 901 O O . ASN A 1 111 ? 2.799 -12.942 9.612 1.00 95.69 111 ASN A O 1
ATOM 905 N N . VAL A 1 112 ? 4.676 -11.752 9.280 1.00 96.50 112 VAL A N 1
ATOM 906 C CA . VAL A 1 112 ? 4.014 -10.496 8.923 1.00 96.50 112 VAL A CA 1
ATOM 907 C C . VAL A 1 112 ? 3.964 -10.307 7.409 1.00 96.50 112 VAL A C 1
ATOM 909 O O . VAL A 1 112 ? 4.934 -10.570 6.692 1.00 96.50 112 VAL A O 1
ATOM 912 N N . PHE A 1 113 ? 2.823 -9.820 6.913 1.00 96.56 113 PHE A N 1
ATOM 913 C CA . PHE A 1 113 ? 2.668 -9.436 5.509 1.00 96.56 113 PHE A CA 1
ATOM 914 C C . PHE A 1 113 ? 3.491 -8.204 5.143 1.00 96.56 113 PHE A C 1
ATOM 916 O O . PHE A 1 113 ? 3.440 -7.162 5.795 1.00 96.56 113 PHE A O 1
ATOM 923 N N . GLN A 1 114 ? 4.179 -8.312 4.012 1.00 97.62 114 GLN A N 1
ATOM 924 C CA . GLN A 1 114 ? 4.876 -7.214 3.362 1.00 97.62 114 GLN A CA 1
ATOM 925 C C . GLN A 1 114 ? 4.707 -7.299 1.844 1.00 97.62 114 GLN A C 1
ATOM 927 O O . GLN A 1 114 ? 4.639 -8.382 1.256 1.00 97.62 114 GLN A O 1
ATOM 932 N N . LEU A 1 115 ? 4.679 -6.145 1.189 1.00 98.00 115 LEU A N 1
ATOM 933 C CA . LEU A 1 115 ? 4.663 -6.028 -0.261 1.00 98.00 115 LEU A CA 1
ATOM 934 C C . LEU A 1 115 ? 6.050 -5.646 -0.760 1.00 98.00 115 LEU A C 1
ATOM 936 O O . LEU A 1 115 ? 6.752 -4.832 -0.163 1.00 98.00 115 LEU A O 1
ATOM 940 N N . SER A 1 116 ? 6.451 -6.223 -1.887 1.00 97.50 116 SER A N 1
ATOM 941 C CA . SER A 1 116 ? 7.729 -5.900 -2.516 1.00 97.50 116 SER A CA 1
ATOM 942 C C . SER A 1 116 ? 7.594 -5.738 -4.023 1.00 97.50 116 SER A C 1
ATOM 944 O O . SER A 1 116 ? 6.942 -6.548 -4.684 1.00 97.50 116 SER A O 1
ATOM 946 N N . MET A 1 117 ? 8.241 -4.702 -4.554 1.00 95.88 117 MET A N 1
ATOM 947 C CA . MET A 1 117 ? 8.409 -4.459 -5.983 1.00 95.88 117 MET A CA 1
ATOM 948 C C . MET A 1 117 ? 9.896 -4.557 -6.317 1.00 95.88 117 MET A C 1
ATOM 950 O O . MET A 1 117 ? 10.674 -3.671 -5.966 1.00 95.88 117 MET A O 1
ATOM 954 N N . ASN A 1 118 ? 10.297 -5.664 -6.938 1.00 93.19 118 ASN A N 1
ATOM 955 C CA . ASN A 1 118 ? 11.686 -5.887 -7.334 1.00 93.19 118 ASN A CA 1
ATOM 956 C C . ASN A 1 118 ? 11.971 -5.240 -8.692 1.00 93.19 118 ASN A C 1
ATOM 958 O O . ASN A 1 118 ? 11.082 -5.219 -9.541 1.00 93.19 118 ASN A O 1
ATOM 962 N N . GLY A 1 119 ? 13.212 -4.799 -8.903 1.00 88.88 119 GLY A N 1
ATOM 963 C CA . GLY A 1 119 ? 13.674 -4.306 -10.195 1.00 88.88 119 GLY A CA 1
ATOM 964 C C . GLY A 1 119 ? 13.560 -5.329 -11.323 1.00 88.88 119 GLY A C 1
ATOM 965 O O . GLY A 1 119 ? 13.526 -6.546 -11.100 1.00 88.88 119 GLY A O 1
ATOM 966 N N . PHE A 1 120 ? 13.519 -4.834 -12.558 1.00 84.75 120 PHE A N 1
ATOM 967 C CA . PHE A 1 120 ? 13.363 -5.677 -13.747 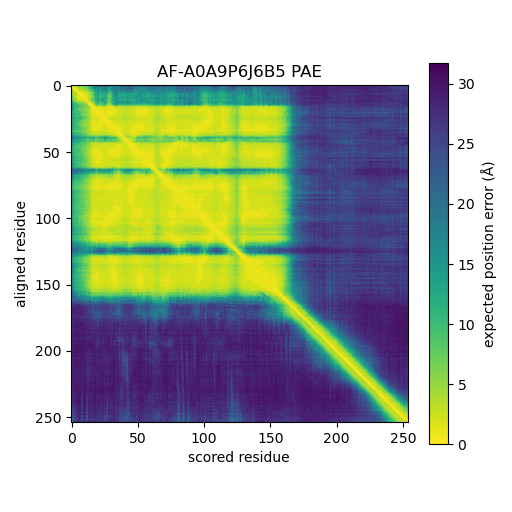1.00 84.75 120 PHE A CA 1
ATOM 968 C C . PHE A 1 120 ? 14.702 -6.153 -14.332 1.00 84.75 120 PHE A C 1
ATOM 970 O O . PHE A 1 120 ? 14.704 -7.071 -15.153 1.00 84.75 120 PHE A O 1
ATOM 977 N N . ASN A 1 121 ? 15.850 -5.602 -13.907 1.00 81.94 121 ASN A N 1
ATOM 978 C CA . ASN A 1 121 ? 17.194 -6.075 -14.287 1.00 81.94 121 ASN A CA 1
ATOM 979 C C . ASN A 1 121 ? 17.374 -6.270 -15.810 1.00 81.94 121 ASN A C 1
ATOM 981 O O . ASN A 1 121 ? 17.991 -7.235 -16.271 1.00 81.94 121 ASN A O 1
ATOM 985 N N . GLY A 1 122 ? 16.760 -5.397 -16.615 1.00 73.06 122 GLY A N 1
ATOM 986 C CA . GLY A 1 122 ? 16.787 -5.472 -18.080 1.00 73.06 122 GLY A CA 1
ATOM 987 C C . GLY A 1 122 ? 16.041 -6.660 -18.714 1.00 73.06 122 GLY A C 1
ATOM 988 O O . GLY A 1 122 ? 16.082 -6.808 -19.935 1.00 73.06 122 GLY A O 1
ATOM 989 N N . ARG A 1 123 ? 15.343 -7.504 -17.942 1.00 69.38 123 ARG A N 1
ATOM 990 C CA . ARG A 1 123 ? 14.492 -8.589 -18.458 1.00 69.38 123 ARG A CA 1
ATOM 991 C C . ARG A 1 123 ? 13.030 -8.150 -18.335 1.00 69.38 123 ARG A C 1
ATOM 993 O O . ARG A 1 123 ? 12.564 -7.909 -17.230 1.00 69.38 123 ARG A O 1
ATOM 1000 N N . GLY A 1 124 ? 12.342 -8.001 -19.477 1.00 59.94 124 GLY A N 1
ATOM 1001 C CA . GLY A 1 124 ? 10.944 -7.534 -19.588 1.00 59.94 124 GLY A CA 1
ATOM 1002 C C . GLY A 1 124 ? 10.022 -8.075 -18.481 1.00 59.94 124 GLY A C 1
ATOM 1003 O O . GLY A 1 124 ? 10.170 -9.200 -18.028 1.00 59.94 124 GLY A O 1
ATOM 1004 N N . PHE A 1 125 ? 9.064 -7.326 -17.959 1.00 54.84 125 PHE A N 1
ATOM 1005 C CA . PHE A 1 125 ? 8.069 -6.509 -18.627 1.00 54.84 125 PHE A CA 1
ATOM 1006 C C . PHE A 1 125 ? 8.199 -5.074 -18.128 1.00 54.84 125 PHE A C 1
ATOM 1008 O O . PHE A 1 125 ? 8.053 -4.831 -16.932 1.00 54.84 125 PHE A O 1
ATOM 1015 N N . ALA A 1 126 ? 8.422 -4.122 -19.035 1.00 52.03 126 ALA A N 1
ATOM 1016 C CA . ALA A 1 126 ? 8.193 -2.720 -18.725 1.00 52.03 126 ALA A CA 1
ATOM 1017 C C . ALA A 1 126 ? 6.685 -2.567 -18.506 1.00 52.03 126 ALA A C 1
ATOM 1019 O O . ALA A 1 126 ? 5.929 -2.322 -19.446 1.00 52.03 126 ALA A O 1
ATOM 1020 N N . GLN A 1 127 ? 6.213 -2.823 -17.286 1.00 61.62 127 GLN A N 1
ATOM 1021 C CA . GLN A 1 127 ? 4.896 -2.353 -16.915 1.00 61.62 127 GLN A CA 1
ATOM 1022 C C . GLN A 1 127 ? 4.973 -0.844 -17.040 1.00 61.62 127 GLN A C 1
ATOM 1024 O O . GLN A 1 127 ? 5.718 -0.199 -16.311 1.00 61.62 127 GLN A O 1
ATOM 1029 N N . ILE A 1 128 ? 4.277 -0.320 -18.045 1.00 75.12 128 ILE A N 1
ATOM 1030 C CA . ILE A 1 128 ? 4.148 1.111 -18.263 1.00 75.12 128 ILE A CA 1
ATOM 1031 C C . ILE A 1 128 ? 3.575 1.681 -16.965 1.00 75.12 128 ILE A C 1
ATOM 1033 O O . ILE A 1 128 ? 2.485 1.280 -16.528 1.00 75.12 128 ILE A O 1
ATOM 1037 N N . ASP A 1 129 ? 4.366 2.543 -16.336 1.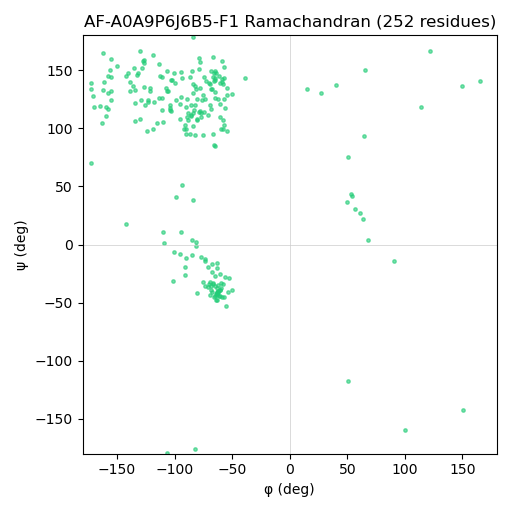00 84.12 129 ASP A N 1
ATOM 1038 C CA . ASP A 1 129 ? 4.068 3.249 -15.095 1.00 84.12 129 ASP A CA 1
ATOM 1039 C C . ASP A 1 129 ? 3.589 2.309 -13.974 1.00 84.12 129 ASP A C 1
ATOM 1041 O O . ASP A 1 129 ? 2.385 2.247 -13.683 1.00 84.12 129 ASP A O 1
ATOM 1045 N N . PRO A 1 130 ? 4.513 1.545 -13.350 1.00 91.88 130 PRO A N 1
ATOM 1046 C CA . PRO A 1 130 ? 4.188 0.605 -12.276 1.00 91.88 130 PRO A CA 1
ATOM 1047 C C . PRO A 1 130 ? 3.856 1.322 -10.961 1.00 91.88 130 PRO A C 1
ATOM 1049 O O . PRO A 1 130 ? 3.316 0.705 -10.048 1.00 91.88 130 PRO A O 1
ATOM 1052 N N . ILE A 1 131 ? 4.177 2.616 -10.875 1.00 95.88 131 ILE A N 1
ATOM 1053 C CA . ILE A 1 131 ? 3.918 3.498 -9.741 1.00 95.88 131 ILE A CA 1
ATOM 1054 C C . ILE A 1 131 ? 3.239 4.749 -10.288 1.00 95.88 131 ILE A C 1
ATOM 1056 O O . ILE A 1 131 ? 3.784 5.409 -11.172 1.00 95.88 131 ILE A O 1
ATOM 1060 N N . GLN A 1 132 ? 2.059 5.075 -9.767 1.00 96.81 132 GLN A N 1
ATOM 1061 C CA . GLN A 1 132 ? 1.300 6.263 -10.156 1.00 96.81 132 GLN A CA 1
ATOM 1062 C C . GLN A 1 132 ? 0.780 6.970 -8.907 1.00 96.81 132 GLN A C 1
ATOM 1064 O O . GLN A 1 132 ? 0.198 6.322 -8.040 1.00 96.81 132 GLN A O 1
ATOM 1069 N N . ILE A 1 133 ? 0.949 8.290 -8.828 1.00 98.06 133 ILE A N 1
ATOM 1070 C CA . ILE A 1 133 ? 0.265 9.112 -7.823 1.00 98.06 133 ILE A CA 1
ATOM 1071 C C . ILE A 1 133 ? -1.153 9.378 -8.333 1.00 98.06 133 ILE A C 1
ATOM 1073 O O . ILE A 1 133 ? -1.332 9.872 -9.447 1.00 98.06 133 ILE A O 1
ATOM 1077 N N . LEU A 1 134 ? -2.161 9.044 -7.532 1.00 97.62 134 LEU A N 1
ATOM 1078 C CA . LEU A 1 134 ? -3.563 9.269 -7.857 1.00 97.62 134 LEU A CA 1
ATOM 1079 C C . LEU A 1 134 ? -4.008 10.652 -7.385 1.00 97.62 134 LEU A C 1
ATOM 1081 O O . LEU A 1 134 ? -3.921 10.992 -6.203 1.00 97.62 134 LEU A O 1
ATOM 1085 N N . LEU A 1 135 ? -4.543 11.435 -8.318 1.00 97.56 135 LEU A N 1
ATOM 1086 C CA . LEU A 1 135 ? -5.075 12.763 -8.031 1.0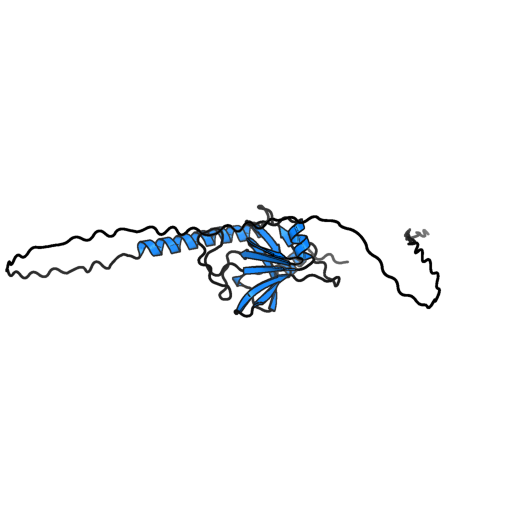0 97.56 135 LEU A CA 1
ATOM 1087 C C . LEU A 1 135 ? -6.328 12.695 -7.130 1.00 97.56 135 LEU A C 1
ATOM 1089 O O . LEU A 1 135 ? -6.978 11.647 -7.027 1.00 97.56 135 LEU A O 1
ATOM 1093 N N . PRO A 1 136 ? -6.712 13.809 -6.477 1.00 96.44 136 PRO A N 1
ATOM 1094 C CA . PRO A 1 136 ? -7.951 13.902 -5.701 1.00 96.44 136 PRO A CA 1
ATOM 1095 C C . PRO A 1 136 ? -9.201 13.434 -6.456 1.00 96.44 136 PRO A C 1
ATOM 1097 O O . PRO A 1 136 ? -10.027 12.714 -5.895 1.00 96.44 136 PRO A O 1
ATOM 1100 N N . ASP A 1 137 ? -9.293 13.751 -7.746 1.00 96.38 137 ASP A N 1
ATOM 1101 C CA . ASP A 1 137 ? -10.470 13.433 -8.554 1.00 96.38 137 ASP A CA 1
ATOM 1102 C C . ASP A 1 137 ? -10.481 12.023 -9.154 1.00 96.38 137 ASP A C 1
ATOM 1104 O O . ASP A 1 137 ? -11.523 11.605 -9.666 1.00 96.38 137 ASP A O 1
ATOM 1108 N N . ASP A 1 138 ? -9.376 11.271 -9.054 1.00 96.38 138 ASP A N 1
ATOM 1109 C CA . ASP A 1 138 ? -9.301 9.905 -9.579 1.00 96.38 138 ASP A CA 1
ATOM 1110 C C . ASP A 1 138 ? -10.322 9.007 -8.851 1.00 96.38 138 ASP A C 1
ATOM 1112 O O . ASP A 1 138 ? -10.293 8.924 -7.616 1.00 96.38 138 ASP A O 1
ATOM 1116 N N . PRO A 1 139 ? -11.222 8.317 -9.578 1.00 95.19 139 PRO A N 1
ATOM 1117 C CA . PRO A 1 139 ? -12.272 7.504 -8.968 1.00 95.19 139 PRO A CA 1
ATOM 1118 C C . PRO A 1 139 ? -11.716 6.389 -8.075 1.00 95.19 139 PRO A C 1
ATOM 1120 O O . PRO A 1 139 ? -12.306 6.086 -7.041 1.00 95.19 139 PRO A O 1
ATOM 1123 N N . ARG A 1 140 ? -10.551 5.826 -8.412 1.00 94.94 140 ARG A N 1
ATOM 1124 C CA . ARG A 1 140 ? -9.908 4.778 -7.609 1.00 94.94 140 ARG A CA 1
ATOM 1125 C C . ARG A 1 140 ? -9.350 5.345 -6.303 1.00 94.94 140 ARG A C 1
ATOM 1127 O O . ARG A 1 140 ? -9.423 4.710 -5.256 1.00 94.94 140 ARG A O 1
ATOM 1134 N N . GLY A 1 141 ? -8.823 6.570 -6.352 1.00 96.25 141 GLY A N 1
ATOM 1135 C CA . GLY A 1 141 ? -8.379 7.295 -5.162 1.00 96.25 141 GLY A CA 1
ATOM 1136 C C . GLY A 1 141 ? -9.545 7.702 -4.254 1.00 96.25 141 GLY A C 1
ATOM 1137 O O . GLY A 1 141 ? -9.410 7.666 -3.032 1.00 96.25 141 GLY A O 1
ATOM 1138 N N . LYS A 1 142 ? -10.706 8.049 -4.831 1.00 97.06 142 LYS A N 1
ATOM 1139 C CA . LYS A 1 142 ? -11.932 8.357 -4.070 1.00 97.06 142 LYS A CA 1
ATOM 1140 C C . LYS A 1 142 ? -12.396 7.176 -3.222 1.00 97.06 142 LYS A C 1
ATOM 1142 O O . LYS A 1 142 ? -12.783 7.390 -2.080 1.00 97.06 142 LYS A O 1
ATOM 1147 N N . GLU A 1 143 ? -12.292 5.953 -3.736 1.00 96.81 143 GLU A N 1
ATOM 1148 C CA . GLU A 1 143 ? -12.648 4.740 -2.992 1.00 96.81 143 GLU A CA 1
ATOM 1149 C C . GLU A 1 143 ? -11.794 4.561 -1.724 1.00 96.81 143 GLU A C 1
ATOM 1151 O O . GLU A 1 143 ? -12.328 4.309 -0.646 1.00 96.81 143 GLU A O 1
ATOM 1156 N N . VAL A 1 144 ? -10.475 4.774 -1.815 1.00 97.75 144 VAL A N 1
ATOM 1157 C CA . VAL A 1 144 ? -9.579 4.709 -0.643 1.00 97.75 144 VAL A CA 1
ATOM 1158 C C . VAL A 1 144 ? -9.921 5.790 0.383 1.00 97.75 144 VAL A C 1
ATOM 1160 O O . VAL A 1 144 ? -9.952 5.512 1.579 1.00 97.75 144 VAL A O 1
ATOM 1163 N N . ARG A 1 145 ? -10.233 7.013 -0.064 1.00 97.62 145 ARG A N 1
ATOM 1164 C CA . ARG A 1 145 ? -10.631 8.111 0.836 1.00 97.62 145 ARG A CA 1
ATOM 1165 C C . ARG A 1 145 ? -12.000 7.884 1.481 1.00 97.62 145 ARG A C 1
ATOM 1167 O O . ARG A 1 145 ? -12.197 8.292 2.619 1.00 97.62 145 ARG A O 1
ATOM 1174 N N . ALA A 1 146 ? -12.927 7.224 0.789 1.00 97.62 146 ALA A N 1
ATOM 1175 C CA . ALA A 1 146 ? -14.199 6.814 1.379 1.00 97.62 146 ALA A CA 1
ATOM 1176 C C . ALA A 1 146 ? -13.968 5.796 2.506 1.00 97.62 146 ALA A C 1
ATOM 1178 O O . ALA A 1 146 ? -14.427 6.014 3.626 1.00 97.62 146 ALA A O 1
ATOM 1179 N N . ARG A 1 147 ? -13.148 4.761 2.258 1.00 97.94 147 ARG A N 1
ATOM 1180 C CA . ARG A 1 147 ? -12.755 3.798 3.300 1.00 97.94 147 ARG A CA 1
ATOM 1181 C C . ARG A 1 147 ? -12.031 4.458 4.471 1.00 97.94 147 ARG A C 1
ATOM 1183 O O . ARG A 1 147 ? -12.268 4.073 5.609 1.00 97.94 147 ARG A O 1
ATOM 1190 N N . LYS A 1 148 ? -11.187 5.463 4.215 1.00 97.00 148 LYS A N 1
ATOM 1191 C CA . LYS A 1 148 ? -10.553 6.274 5.266 1.00 97.00 148 LYS A CA 1
ATOM 1192 C C . LYS A 1 148 ? -11.584 6.907 6.194 1.00 97.00 148 LYS A C 1
ATOM 1194 O O . LYS A 1 148 ? -11.495 6.720 7.401 1.00 97.00 148 LYS A O 1
ATOM 1199 N N . ALA A 1 149 ? -12.567 7.608 5.629 1.00 96.69 149 ALA A N 1
ATOM 1200 C CA . ALA A 1 149 ? -13.609 8.265 6.411 1.00 96.69 149 ALA A CA 1
ATOM 1201 C C . ALA A 1 149 ? -14.409 7.251 7.249 1.00 96.69 149 ALA A C 1
ATOM 1203 O O . ALA A 1 149 ? -14.627 7.466 8.438 1.00 96.69 149 ALA A O 1
ATOM 1204 N N . GLU A 1 150 ? -14.785 6.112 6.662 1.00 96.62 150 GLU A N 1
ATOM 1205 C CA . GLU A 1 150 ? -15.466 5.026 7.383 1.00 96.62 150 GLU A CA 1
ATOM 1206 C C . GLU A 1 150 ? -14.601 4.438 8.508 1.00 96.62 150 GLU A C 1
ATOM 1208 O O . GLU A 1 150 ? -15.092 4.146 9.599 1.00 96.62 150 GLU A O 1
ATOM 1213 N N . TYR A 1 151 ? -13.304 4.262 8.256 1.00 95.38 151 TYR A N 1
ATOM 1214 C CA . TYR A 1 151 ? -12.353 3.751 9.234 1.00 95.38 151 TYR A CA 1
ATOM 1215 C C . TYR A 1 151 ? -12.207 4.688 10.430 1.00 95.38 151 TYR A C 1
ATOM 1217 O O . TYR A 1 151 ? -12.282 4.241 11.571 1.00 95.38 151 TYR A O 1
ATOM 1225 N N . GLU A 1 152 ? -12.023 5.981 10.172 1.00 93.25 152 GLU A N 1
ATOM 1226 C CA . GLU A 1 152 ? -11.862 7.011 11.200 1.00 93.25 152 GLU A CA 1
ATOM 1227 C C . GLU A 1 152 ? -13.112 7.119 12.084 1.00 93.25 152 GLU A C 1
ATOM 1229 O O . GLU A 1 152 ? -12.985 7.173 13.307 1.00 93.25 152 GLU A O 1
ATOM 1234 N N . MET A 1 153 ? -14.311 7.030 11.497 1.00 93.38 153 MET A N 1
ATOM 1235 C CA . MET A 1 153 ? -15.566 6.985 12.258 1.00 93.38 153 MET A CA 1
ATOM 1236 C C . MET A 1 153 ? -15.617 5.790 13.225 1.00 93.38 153 MET A C 1
ATOM 1238 O O . MET A 1 153 ? -15.935 5.971 14.399 1.00 93.38 153 MET A O 1
ATOM 1242 N N . ARG A 1 154 ? -15.220 4.584 12.783 1.00 91.94 154 ARG A N 1
ATOM 1243 C CA . ARG A 1 154 ? -15.182 3.388 13.654 1.00 91.94 154 ARG A CA 1
ATOM 1244 C C . ARG A 1 154 ? -14.207 3.526 14.829 1.00 91.94 154 ARG A C 1
ATOM 1246 O O . ARG A 1 154 ? -14.458 2.985 15.908 1.00 91.94 154 ARG A O 1
ATOM 1253 N N . GLN A 1 155 ? -13.084 4.217 14.629 1.00 87.12 155 GLN A N 1
ATOM 1254 C CA . GLN A 1 155 ? -12.099 4.424 15.697 1.00 87.12 155 GLN A CA 1
ATOM 1255 C C . GLN A 1 155 ? -12.647 5.349 16.794 1.00 87.12 155 GLN A C 1
ATOM 1257 O O . GLN A 1 155 ? -12.462 5.061 17.975 1.00 87.12 155 GLN A O 1
ATOM 1262 N N . LEU A 1 156 ? -13.385 6.401 16.419 1.00 85.94 156 LEU A N 1
ATOM 1263 C CA . LEU A 1 156 ? -14.001 7.330 17.375 1.00 85.94 156 LEU A CA 1
ATOM 1264 C C . LEU A 1 156 ? -15.042 6.642 18.270 1.00 85.94 156 LEU A C 1
ATOM 1266 O O . LEU A 1 156 ? -15.054 6.864 19.482 1.00 85.94 156 LEU A O 1
ATOM 1270 N N . ASP A 1 157 ? -15.865 5.762 17.697 1.00 84.94 157 ASP A N 1
ATOM 1271 C CA . ASP A 1 157 ? -16.869 5.010 18.460 1.00 84.94 157 ASP A CA 1
ATOM 1272 C C . ASP A 1 157 ? -16.218 4.091 19.505 1.00 84.94 157 ASP A C 1
ATOM 1274 O O . ASP A 1 157 ? -16.700 3.963 20.633 1.00 84.94 157 ASP A O 1
ATOM 1278 N N . THR A 1 158 ? -15.077 3.490 19.161 1.00 80.19 158 THR A N 1
ATOM 1279 C CA . THR A 1 158 ? -14.349 2.579 20.056 1.00 80.19 158 THR A CA 1
ATOM 1280 C C . THR A 1 158 ? -13.775 3.320 21.271 1.00 80.19 158 THR A C 1
ATOM 1282 O O . THR A 1 158 ? -13.861 2.826 22.399 1.00 80.19 158 THR A O 1
ATOM 1285 N N . GLU A 1 159 ? -13.238 4.529 21.079 1.00 75.06 159 GLU A N 1
ATOM 1286 C CA . GLU A 1 159 ? -12.731 5.360 22.181 1.00 75.06 159 GLU A CA 1
ATOM 1287 C C . GLU A 1 159 ? -13.861 5.908 23.074 1.00 75.06 159 GLU A C 1
ATOM 1289 O O . GLU A 1 159 ? -13.701 5.993 24.296 1.00 75.06 159 GLU A O 1
ATOM 1294 N N . GLY A 1 160 ? -15.030 6.217 22.498 1.00 64.12 160 GLY A N 1
ATOM 1295 C CA . GLY A 1 160 ? -16.203 6.696 23.240 1.00 64.12 160 GLY A CA 1
ATOM 1296 C C . GLY A 1 160 ? -16.813 5.652 24.186 1.00 64.12 160 GLY A C 1
ATOM 1297 O O . GLY A 1 160 ? -17.269 5.983 25.287 1.00 64.12 160 GLY A O 1
ATOM 1298 N N . VAL A 1 161 ? -16.769 4.372 23.810 1.00 60.78 161 VAL A N 1
ATOM 1299 C CA . VAL A 1 161 ? -17.237 3.268 24.667 1.00 60.78 161 VAL A CA 1
ATOM 1300 C C . VAL A 1 161 ? -16.259 2.998 25.817 1.00 60.78 161 VAL A C 1
ATOM 1302 O O . VAL A 1 161 ? -16.685 2.739 26.943 1.00 60.78 161 VAL A O 1
ATOM 1305 N N . ALA A 1 162 ? -14.949 3.143 25.591 1.00 59.22 162 ALA A N 1
ATOM 1306 C CA . ALA A 1 162 ? -13.942 2.940 26.635 1.00 59.22 162 ALA A CA 1
ATOM 1307 C C . ALA A 1 162 ? -14.032 3.971 27.781 1.00 59.22 162 ALA A C 1
ATOM 1309 O O . ALA A 1 162 ? -13.682 3.656 28.918 1.00 59.22 162 ALA A O 1
ATOM 1310 N N . LEU A 1 163 ? -14.537 5.182 27.513 1.00 55.97 163 LEU A N 1
ATOM 1311 C CA . LEU A 1 163 ? -14.700 6.235 28.526 1.00 55.97 163 LEU A CA 1
ATOM 1312 C C . LEU A 1 163 ? -16.067 6.227 29.230 1.00 55.97 163 LEU A C 1
ATOM 1314 O O . LEU A 1 163 ? -16.182 6.772 30.326 1.00 55.97 163 LEU A O 1
ATOM 1318 N N . SER A 1 164 ? -17.088 5.589 28.653 1.00 53.78 164 SER A N 1
ATOM 1319 C CA . SER A 1 164 ? -18.426 5.470 29.263 1.00 53.78 164 SER A CA 1
ATOM 1320 C C . SER A 1 164 ? -18.642 4.159 30.039 1.00 53.78 164 SER A C 1
ATOM 1322 O O . SER A 1 164 ? -19.625 4.028 30.766 1.00 53.78 164 SER A O 1
ATOM 1324 N N . GLY A 1 165 ? -17.701 3.210 29.954 1.00 48.69 165 GLY A N 1
ATOM 1325 C CA . GLY A 1 165 ? -17.772 1.881 30.577 1.00 48.69 165 GLY A CA 1
ATOM 1326 C C . GLY A 1 165 ? -17.388 1.778 32.061 1.00 48.69 165 GLY A C 1
ATOM 1327 O O . GLY A 1 165 ? -17.439 0.681 32.611 1.00 48.69 165 GLY A O 1
ATOM 1328 N N . VAL A 1 166 ? -17.048 2.877 32.746 1.00 50.28 166 VAL A N 1
ATOM 1329 C CA . VAL A 1 166 ? -16.916 2.896 34.221 1.00 50.28 166 VAL A CA 1
ATOM 1330 C C . VAL A 1 166 ? -18.238 3.344 34.851 1.00 50.28 166 VAL A C 1
ATOM 1332 O O . VAL A 1 166 ? -18.292 4.252 35.676 1.00 50.28 166 VAL A O 1
ATOM 1335 N N . TYR A 1 167 ? -19.340 2.705 34.458 1.00 46.91 167 TYR A N 1
ATOM 1336 C CA . TYR A 1 167 ? -20.506 2.647 35.328 1.00 46.91 167 TYR A CA 1
ATOM 1337 C C . TYR A 1 167 ? -20.248 1.507 36.308 1.00 46.91 167 TYR A C 1
ATOM 1339 O O . TYR A 1 167 ? -20.470 0.334 36.008 1.00 46.91 167 TYR A O 1
ATOM 1347 N N . TRP A 1 168 ? -19.698 1.859 37.472 1.00 44.81 168 TRP A N 1
ATOM 1348 C CA . TRP A 1 168 ? -19.73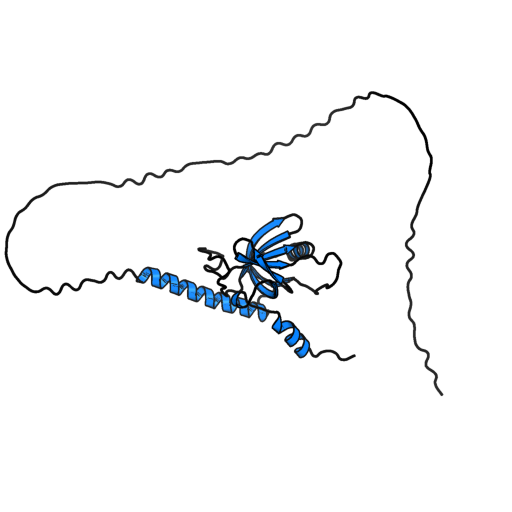3 0.976 38.630 1.00 44.81 168 TRP A CA 1
ATOM 1349 C C . TRP A 1 168 ? -21.182 0.521 38.803 1.00 44.81 168 TRP A C 1
ATOM 1351 O O . TRP A 1 168 ? -22.063 1.385 38.805 1.00 44.81 168 TRP A O 1
ATOM 1361 N N . PRO A 1 169 ? -21.471 -0.785 38.939 1.00 54.16 169 PRO A N 1
ATOM 1362 C CA . PRO A 1 169 ? -22.791 -1.185 39.377 1.00 54.16 169 PRO A CA 1
ATOM 1363 C C . PRO A 1 169 ? -22.994 -0.502 40.726 1.00 54.16 169 PRO A C 1
ATOM 1365 O O . PRO A 1 169 ? -22.347 -0.857 41.712 1.00 54.16 169 PRO A O 1
ATOM 1368 N N . HIS A 1 170 ? -23.846 0.524 40.763 1.00 47.22 170 HIS A N 1
ATOM 1369 C CA . HIS A 1 170 ? -24.444 0.949 42.008 1.00 47.22 170 HIS A CA 1
ATOM 1370 C C . HIS A 1 170 ? -25.143 -0.298 42.526 1.00 47.22 170 HIS A C 1
ATOM 1372 O O . HIS A 1 170 ? -26.171 -0.726 42.004 1.00 47.22 170 HIS A O 1
ATOM 1378 N N . THR A 1 171 ? -24.507 -0.939 43.501 1.00 58.88 171 THR A N 1
ATOM 1379 C CA . THR A 1 171 ? -25.141 -1.888 44.390 1.00 58.88 171 THR A CA 1
ATOM 1380 C C . THR A 1 171 ? -26.319 -1.143 44.978 1.00 58.88 171 THR A C 1
ATOM 1382 O O . THR A 1 171 ? -26.182 -0.332 45.892 1.00 58.88 171 THR A O 1
ATOM 1385 N N . GLU A 1 172 ? -27.484 -1.376 44.389 1.00 53.19 172 GLU A N 1
ATOM 1386 C CA . GLU A 1 172 ? -28.762 -0.978 44.931 1.00 53.19 172 GLU A CA 1
ATOM 1387 C C . GLU A 1 172 ? -28.928 -1.789 46.223 1.00 53.19 172 GLU A C 1
ATOM 1389 O O . GLU A 1 172 ? -29.438 -2.910 46.251 1.00 53.19 172 GLU A O 1
ATOM 1394 N N . GLN A 1 173 ? -28.357 -1.254 47.307 1.00 48.50 173 GLN A N 1
ATOM 1395 C CA . GLN A 1 173 ? -28.635 -1.681 48.664 1.00 48.50 173 GLN A CA 1
ATOM 1396 C C . GLN A 1 173 ? -30.135 -1.498 48.868 1.00 48.50 173 GLN A C 1
ATOM 1398 O O . GLN A 1 173 ? -30.614 -0.401 49.149 1.00 48.50 173 GLN A O 1
ATOM 1403 N N . LYS A 1 174 ? -30.884 -2.594 48.743 1.00 52.81 174 LYS A N 1
ATOM 1404 C CA . LYS A 1 174 ? -32.207 -2.703 49.348 1.00 52.81 174 LYS A CA 1
ATOM 1405 C C . LYS A 1 174 ? -32.028 -2.537 50.855 1.00 52.81 174 LYS A C 1
ATOM 1407 O O . LYS A 1 174 ? -31.619 -3.464 51.551 1.00 52.81 174 LYS A O 1
ATOM 1412 N N . SER A 1 175 ? -32.302 -1.331 51.336 1.00 47.69 175 SER A N 1
ATOM 1413 C CA . SER A 1 175 ? -32.410 -0.993 52.747 1.00 47.69 175 SER A CA 1
ATOM 1414 C C . SER A 1 175 ? -33.631 -1.700 53.342 1.00 47.69 175 SER A C 1
ATOM 1416 O O . SER A 1 175 ? -34.766 -1.236 53.269 1.00 47.69 175 SER A O 1
ATOM 1418 N N . GLY A 1 176 ? -33.391 -2.868 53.935 1.00 48.31 176 GLY A N 1
ATOM 1419 C CA . GLY A 1 176 ? -34.272 -3.447 54.940 1.00 48.31 176 GLY A CA 1
ATOM 1420 C C . GLY A 1 176 ? -33.960 -2.817 56.295 1.00 48.31 176 GLY A C 1
ATOM 1421 O O . GLY A 1 176 ? -32.835 -2.901 56.778 1.00 48.31 176 GLY A O 1
ATOM 1422 N N . TYR A 1 177 ? -34.955 -2.162 56.886 1.00 48.47 177 TYR A N 1
ATOM 1423 C CA . TYR A 1 177 ? -34.930 -1.643 58.250 1.00 48.47 177 TYR A CA 1
ATOM 1424 C C . TYR A 1 177 ? -34.584 -2.735 59.277 1.00 48.47 177 TYR A C 1
ATOM 1426 O O . TYR A 1 177 ? -35.297 -3.728 59.376 1.00 48.47 177 TYR A O 1
ATOM 1434 N N . SER A 1 178 ? -33.598 -2.477 60.138 1.00 46.25 178 SER A N 1
ATOM 1435 C CA . SER A 1 178 ? -33.678 -2.840 61.559 1.00 46.25 178 SER A CA 1
ATOM 1436 C C . SER A 1 178 ? -32.712 -1.984 62.377 1.00 46.25 178 SER A C 1
ATOM 1438 O O . SER A 1 178 ? -31.498 -2.019 62.199 1.00 46.25 178 SER A O 1
ATOM 1440 N N . SER A 1 179 ? -33.297 -1.197 63.267 1.00 55.00 179 SER A N 1
ATOM 1441 C CA . SER A 1 179 ? -32.680 -0.373 64.298 1.00 55.00 179 SER A CA 1
ATOM 1442 C C . SER A 1 179 ? -31.943 -1.195 65.361 1.00 55.00 179 SER A C 1
ATOM 1444 O O . SER A 1 179 ? -32.564 -2.056 65.978 1.00 55.00 179 SER A O 1
ATOM 1446 N N . SER A 1 180 ? -30.701 -0.831 65.691 1.00 43.97 180 SER A N 1
ATOM 1447 C CA . SER A 1 180 ? -30.232 -0.811 67.086 1.00 43.97 180 SER A CA 1
ATOM 1448 C C . SER A 1 180 ? -28.965 0.030 67.238 1.00 43.97 180 SER A C 1
ATOM 1450 O O . SER A 1 180 ? -28.010 -0.096 66.477 1.00 43.97 180 SER A O 1
ATOM 1452 N N . THR A 1 181 ? -28.993 0.880 68.253 1.00 57.47 181 THR A N 1
ATOM 1453 C CA . THR A 1 181 ? -27.947 1.767 68.761 1.00 57.47 181 THR A CA 1
ATOM 1454 C C . THR A 1 181 ? -26.679 1.032 69.202 1.00 57.47 181 THR A C 1
ATOM 1456 O O . THR A 1 181 ? -26.778 0.005 69.867 1.00 57.47 181 THR A O 1
ATOM 1459 N N . ASN A 1 182 ? -25.503 1.620 68.955 1.00 41.84 182 ASN A N 1
ATOM 1460 C CA . ASN A 1 182 ? -24.603 2.052 70.033 1.00 41.84 182 ASN A CA 1
ATOM 1461 C C . ASN A 1 182 ? -23.438 2.900 69.507 1.00 41.84 182 ASN A C 1
ATOM 1463 O O . ASN A 1 182 ? -22.709 2.526 68.593 1.00 41.84 182 ASN A O 1
ATOM 1467 N N . SER A 1 183 ? -23.289 4.058 70.142 1.00 45.78 183 SER A N 1
ATOM 1468 C CA . SER A 1 183 ? -22.180 4.995 70.031 1.00 45.78 183 SER A CA 1
ATOM 1469 C C . SER A 1 183 ? -20.882 4.383 70.553 1.00 45.78 183 SER A C 1
ATOM 1471 O O . SER A 1 183 ? -20.893 3.792 71.627 1.00 45.78 183 SER A O 1
ATOM 1473 N N . THR A 1 184 ? -19.746 4.643 69.904 1.00 49.50 184 THR A N 1
ATOM 1474 C CA . THR A 1 184 ? -18.475 4.928 70.596 1.00 49.50 184 THR A CA 1
ATOM 1475 C C . THR A 1 184 ? -17.585 5.752 69.666 1.00 49.50 184 THR A C 1
ATOM 1477 O O . THR A 1 184 ? -17.339 5.373 68.524 1.00 49.50 184 THR A O 1
ATOM 1480 N N . MET A 1 185 ? -17.148 6.912 70.157 1.00 41.94 185 MET A N 1
ATOM 1481 C CA . MET A 1 185 ? -16.146 7.767 69.525 1.00 41.94 185 MET A CA 1
ATOM 1482 C C . MET A 1 185 ? -14.786 7.062 69.492 1.00 41.94 185 MET A C 1
ATOM 1484 O O . MET A 1 185 ? -14.435 6.395 70.459 1.00 41.94 185 MET A O 1
ATOM 1488 N N . ASN A 1 186 ? -13.973 7.314 68.465 1.00 44.53 186 ASN A N 1
ATOM 1489 C CA . ASN A 1 186 ? -12.587 7.718 68.698 1.00 44.53 186 ASN A CA 1
ATOM 1490 C C . ASN A 1 186 ? -11.968 8.383 67.469 1.00 44.53 186 ASN A C 1
ATOM 1492 O O . ASN A 1 186 ? -12.207 8.010 66.324 1.00 44.53 186 ASN A O 1
ATOM 1496 N N . ALA A 1 187 ? -11.210 9.424 67.779 1.00 42.78 187 ALA A N 1
ATOM 1497 C CA . ALA A 1 187 ? -10.520 10.325 66.884 1.00 42.78 187 ALA A CA 1
ATOM 1498 C C . ALA A 1 187 ? -9.153 9.774 66.427 1.00 42.78 187 ALA A C 1
ATOM 1500 O O . ALA A 1 187 ? -8.671 8.772 66.952 1.00 42.78 187 ALA A O 1
ATOM 1501 N N . VAL A 1 188 ? -8.505 10.578 65.572 1.00 39.16 188 VAL A N 1
ATOM 1502 C CA . VAL A 1 188 ? -7.051 10.846 65.490 1.00 39.16 188 VAL A CA 1
ATOM 1503 C C . VAL A 1 188 ? -6.330 10.361 64.213 1.00 39.16 188 VAL A C 1
ATOM 1505 O O . VAL A 1 188 ? -6.171 9.168 63.994 1.00 39.16 188 VAL A O 1
ATOM 1508 N N . ASN A 1 189 ? -5.784 11.367 63.496 1.00 40.03 189 ASN A N 1
ATOM 1509 C CA . ASN A 1 189 ? -4.592 11.404 62.617 1.00 40.03 189 ASN A CA 1
ATOM 1510 C C . ASN A 1 189 ? -4.603 10.570 61.321 1.00 40.03 189 ASN A C 1
ATOM 1512 O O . ASN A 1 189 ? -5.220 9.525 61.243 1.00 40.03 189 ASN A O 1
ATOM 1516 N N . SER A 1 190 ? -3.928 10.916 60.223 1.00 40.19 190 SER A N 1
ATOM 1517 C CA . SER A 1 190 ? -2.934 11.940 59.838 1.00 40.19 190 SER A CA 1
ATOM 1518 C C . SER A 1 190 ? -2.802 11.784 58.309 1.00 40.19 190 SER A C 1
ATOM 1520 O O . SER A 1 190 ? -2.802 10.663 57.816 1.00 40.19 190 SER A O 1
ATOM 1522 N N . GLY A 1 191 ? -2.812 12.836 57.492 1.00 41.72 191 GLY A N 1
ATOM 1523 C CA . GLY A 1 191 ? -1.585 13.537 57.114 1.00 41.72 191 GLY A CA 1
ATOM 1524 C C . GLY A 1 191 ? -0.623 12.668 56.289 1.00 41.72 191 GLY A C 1
ATOM 1525 O O . GLY A 1 191 ? 0.212 11.984 56.867 1.00 41.72 191 GLY A O 1
ATOM 1526 N N . SER A 1 192 ? -0.688 12.731 54.954 1.00 45.47 192 SER A N 1
ATOM 1527 C CA . SER A 1 192 ? 0.508 12.587 54.106 1.00 45.47 192 SER A CA 1
ATOM 1528 C C . SER A 1 192 ? 0.287 13.177 52.709 1.00 45.47 192 SER A C 1
ATOM 1530 O O . SER A 1 192 ? -0.479 12.674 51.892 1.00 45.47 192 SER A O 1
ATOM 1532 N N . ASP A 1 193 ? 0.998 14.279 52.475 1.00 42.41 193 ASP A N 1
ATOM 1533 C CA . ASP A 1 193 ? 1.231 14.920 51.187 1.00 42.41 193 ASP A CA 1
ATOM 1534 C C . ASP A 1 193 ? 2.044 14.003 50.262 1.00 42.41 193 ASP A C 1
ATOM 1536 O O . ASP A 1 193 ? 3.163 13.598 50.590 1.00 42.41 193 ASP A O 1
ATOM 1540 N N . LEU A 1 194 ? 1.531 13.742 49.060 1.00 41.41 194 LEU A N 1
ATOM 1541 C CA . LEU A 1 194 ? 2.293 13.133 47.972 1.00 41.41 194 LEU A CA 1
ATOM 1542 C C . LEU A 1 194 ? 2.958 14.239 47.142 1.00 41.41 194 LEU A C 1
ATOM 1544 O O . LEU A 1 194 ? 2.340 14.870 46.287 1.00 41.41 194 LEU A O 1
ATOM 1548 N N . LYS A 1 195 ? 4.250 14.473 47.400 1.00 43.28 195 LYS A N 1
ATOM 1549 C CA . LYS A 1 195 ? 5.121 15.301 46.554 1.00 43.28 195 LYS A CA 1
ATOM 1550 C C . LYS A 1 195 ? 5.549 14.507 45.317 1.00 43.28 195 LYS A C 1
ATOM 1552 O O . LYS A 1 195 ? 6.306 13.546 45.427 1.00 43.28 195 LYS A O 1
ATOM 1557 N N . PHE A 1 196 ? 5.125 14.951 44.136 1.00 37.66 196 PHE A N 1
ATOM 1558 C CA . PHE A 1 196 ? 5.707 14.528 42.862 1.00 37.66 196 PHE A CA 1
ATOM 1559 C C . PHE A 1 196 ? 7.078 15.197 42.675 1.00 37.66 196 PHE A C 1
ATOM 1561 O O . PHE A 1 196 ? 7.173 16.417 42.548 1.00 37.66 196 PHE A O 1
ATOM 1568 N N . SER A 1 197 ? 8.144 14.393 42.665 1.00 43.97 197 SER A N 1
ATOM 1569 C CA . SER A 1 197 ? 9.493 14.819 42.281 1.00 43.97 197 SER A CA 1
ATOM 1570 C C . SER A 1 197 ? 9.685 14.612 40.779 1.00 43.97 197 SER A C 1
ATOM 1572 O O . SER A 1 197 ? 9.608 13.488 40.281 1.00 43.97 197 SER A O 1
ATOM 1574 N N . ALA A 1 198 ? 9.922 15.704 40.056 1.00 41.47 198 ALA A N 1
ATOM 1575 C CA . ALA A 1 198 ? 10.285 15.696 38.647 1.00 41.47 198 ALA A CA 1
ATOM 1576 C C . ALA A 1 198 ? 11.785 15.390 38.495 1.00 41.47 198 ALA A C 1
ATOM 1578 O O . ALA A 1 198 ? 12.629 16.246 38.753 1.00 41.47 198 ALA A O 1
ATOM 1579 N N . ASN A 1 199 ? 12.119 14.183 38.033 1.00 36.25 199 ASN A N 1
ATOM 1580 C CA . ASN A 1 199 ? 13.466 13.859 37.565 1.00 36.25 199 ASN A CA 1
ATOM 1581 C C . ASN A 1 199 ? 13.578 14.160 36.065 1.00 36.25 199 ASN A C 1
ATOM 1583 O O . ASN A 1 199 ? 13.254 13.335 35.213 1.00 36.25 199 ASN A O 1
ATOM 1587 N N . THR A 1 200 ? 14.069 15.358 35.751 1.00 39.72 200 THR A N 1
ATOM 1588 C CA . THR A 1 200 ? 14.533 15.732 34.412 1.00 39.72 200 THR A CA 1
ATOM 1589 C C . THR A 1 200 ? 16.000 15.330 34.274 1.00 39.72 200 THR A C 1
ATOM 1591 O O . THR A 1 200 ? 16.894 16.088 34.653 1.00 39.72 200 THR A O 1
ATOM 1594 N N . THR A 1 201 ? 16.273 14.154 33.708 1.00 46.81 201 THR A N 1
ATOM 1595 C CA . THR A 1 201 ? 17.643 13.774 33.332 1.00 46.81 201 THR A CA 1
ATOM 1596 C C . THR A 1 201 ? 17.941 14.234 31.909 1.00 46.81 201 THR A C 1
ATOM 1598 O O . THR A 1 201 ? 17.421 13.709 30.928 1.00 46.81 201 THR A O 1
ATOM 1601 N N . ARG A 1 202 ? 18.814 15.243 31.830 1.00 40.47 202 ARG A N 1
ATOM 1602 C CA . ARG A 1 202 ? 19.575 15.663 30.648 1.00 40.47 202 ARG A CA 1
ATOM 1603 C C . ARG A 1 202 ? 20.461 14.528 30.121 1.00 40.47 202 ARG A C 1
ATOM 1605 O O . ARG A 1 202 ? 21.193 13.910 30.883 1.00 40.47 202 ARG A O 1
ATOM 1612 N N . GLY A 1 203 ? 20.527 14.407 28.800 1.00 35.16 203 GLY A N 1
ATOM 1613 C CA . GLY A 1 203 ? 21.599 13.736 28.060 1.00 35.16 203 GLY A CA 1
ATOM 1614 C C . GLY A 1 203 ? 21.132 13.479 26.625 1.00 35.16 203 GLY A C 1
ATOM 1615 O O . GLY A 1 203 ? 19.974 13.166 26.415 1.00 35.16 203 GLY A O 1
ATOM 1616 N N . ASN A 1 204 ? 21.909 13.616 25.561 1.00 38.06 204 ASN A N 1
ATOM 1617 C CA . ASN A 1 204 ? 23.298 13.999 25.397 1.00 38.06 204 ASN A CA 1
ATOM 1618 C C . ASN A 1 204 ? 23.439 14.325 23.892 1.00 38.06 204 ASN A C 1
ATOM 1620 O O . ASN A 1 204 ? 23.135 13.476 23.056 1.00 38.06 204 ASN A O 1
ATOM 1624 N N . ARG A 1 205 ? 23.805 15.559 23.514 1.00 39.44 205 ARG A N 1
ATOM 1625 C CA . ARG A 1 205 ? 24.037 15.934 22.104 1.00 39.44 205 ARG A CA 1
ATOM 1626 C C . ARG A 1 205 ? 25.513 15.729 21.784 1.00 39.44 205 ARG A C 1
ATOM 1628 O O . ARG A 1 205 ? 26.313 16.621 22.047 1.00 39.44 205 ARG A O 1
ATOM 1635 N N . ASN A 1 206 ? 25.856 14.611 21.152 1.00 40.03 206 ASN A N 1
ATOM 1636 C CA . ASN A 1 206 ? 27.151 14.472 20.492 1.00 40.03 206 ASN A CA 1
ATOM 1637 C C . ASN A 1 206 ? 27.078 15.081 19.089 1.00 40.03 206 ASN A C 1
ATOM 1639 O O . ASN A 1 206 ? 26.550 14.486 18.153 1.00 40.03 206 ASN A O 1
ATOM 1643 N N . LYS A 1 207 ? 27.618 16.296 18.963 1.00 42.06 207 LYS A N 1
ATOM 1644 C CA . LYS A 1 207 ? 28.092 16.852 17.696 1.00 42.06 207 LYS A CA 1
ATOM 1645 C C . LYS A 1 207 ? 29.511 16.331 17.473 1.00 42.06 207 LYS A C 1
ATOM 1647 O O . LYS A 1 207 ? 30.413 16.723 18.204 1.00 42.06 207 LYS A O 1
ATOM 1652 N N . PHE A 1 208 ? 29.710 15.498 16.459 1.00 36.56 208 PHE A N 1
ATOM 1653 C CA . PHE A 1 208 ? 31.031 15.261 15.883 1.00 36.56 208 PHE A CA 1
ATOM 1654 C C . PHE A 1 208 ? 31.055 15.882 14.490 1.00 36.56 208 PHE A C 1
ATOM 1656 O O . PHE A 1 208 ? 30.449 15.381 13.549 1.00 36.56 208 PHE A O 1
ATOM 1663 N N . SER A 1 209 ? 31.748 17.010 14.383 1.00 43.25 209 SER A N 1
ATOM 1664 C CA . SER A 1 209 ? 32.220 17.568 13.123 1.00 43.25 209 SER A CA 1
ATOM 1665 C C . SER A 1 209 ? 33.663 17.989 13.350 1.00 43.25 209 SER A C 1
ATOM 1667 O O . SER A 1 209 ? 33.912 18.988 14.025 1.00 43.25 209 SER A O 1
ATOM 1669 N N . GLN A 1 210 ? 34.609 17.233 12.804 1.00 44.19 210 GLN A N 1
ATOM 1670 C CA . GLN A 1 210 ? 35.954 17.733 12.563 1.00 44.19 210 GLN A CA 1
ATOM 1671 C C . GLN A 1 210 ? 36.392 17.334 11.162 1.00 44.19 210 GLN A C 1
ATOM 1673 O O . GLN A 1 210 ? 36.408 16.165 10.786 1.00 44.19 210 GLN A O 1
ATOM 1678 N N . ALA A 1 211 ? 36.703 18.377 10.403 1.00 42.09 211 ALA A N 1
ATOM 1679 C CA . ALA A 1 211 ? 37.444 18.337 9.169 1.00 42.09 211 ALA A CA 1
ATOM 1680 C C . ALA A 1 211 ? 38.922 18.055 9.471 1.00 42.09 211 ALA A C 1
ATOM 1682 O O . ALA A 1 211 ? 39.487 18.655 10.384 1.00 42.09 211 ALA A O 1
ATOM 1683 N N . CYS A 1 212 ? 39.565 17.239 8.640 1.00 38.69 212 CYS A N 1
ATOM 1684 C CA . CYS A 1 212 ? 41.014 17.254 8.487 1.00 38.69 212 CYS A CA 1
ATOM 1685 C C . CYS A 1 212 ? 41.351 17.324 6.998 1.00 38.69 212 CYS A C 1
ATOM 1687 O O . CYS A 1 212 ? 41.164 16.375 6.242 1.00 38.69 212 CYS A O 1
ATOM 1689 N N . SER A 1 213 ? 41.838 18.496 6.603 1.00 42.91 213 SER A N 1
ATOM 1690 C CA . SER A 1 213 ? 42.640 18.725 5.411 1.00 42.91 213 SER A CA 1
ATOM 1691 C C . SER A 1 213 ? 44.096 18.778 5.857 1.00 42.91 213 SER A C 1
ATOM 1693 O O . SER A 1 213 ? 44.439 19.644 6.660 1.00 42.91 213 SER A O 1
ATOM 1695 N N . SER A 1 214 ? 44.957 17.948 5.276 1.00 43.69 214 SER A N 1
ATOM 1696 C CA . SER A 1 214 ? 46.385 18.257 5.164 1.00 43.69 214 SER A CA 1
ATOM 1697 C C . SER A 1 214 ? 47.052 17.428 4.064 1.00 43.69 214 SER A C 1
ATOM 1699 O O . SER A 1 214 ? 47.100 16.203 4.092 1.00 43.69 214 SER A O 1
ATOM 1701 N N . LYS A 1 215 ? 47.572 18.162 3.075 1.00 46.72 215 LYS A N 1
ATOM 1702 C CA . LYS A 1 215 ? 48.643 17.766 2.156 1.00 46.72 215 LYS A CA 1
ATOM 1703 C C . LYS A 1 215 ? 49.955 17.616 2.931 1.00 46.72 215 LYS A C 1
ATOM 1705 O O . LYS A 1 215 ? 50.257 18.524 3.699 1.00 46.72 215 LYS A O 1
ATOM 1710 N N . THR A 1 216 ? 50.793 16.644 2.559 1.00 41.84 216 THR A N 1
ATOM 1711 C CA . THR A 1 216 ? 52.257 16.832 2.479 1.00 41.84 216 THR A CA 1
ATOM 1712 C C . THR A 1 216 ? 52.952 15.752 1.640 1.00 41.84 216 THR A C 1
ATOM 1714 O O . THR A 1 216 ? 52.365 14.752 1.245 1.00 41.84 216 THR A O 1
ATOM 1717 N N . HIS A 1 217 ? 54.194 16.078 1.292 1.00 36.06 217 HIS A N 1
ATOM 1718 C CA . HIS A 1 217 ? 55.032 15.641 0.182 1.00 36.06 217 HIS A CA 1
ATOM 1719 C C . HIS A 1 217 ? 55.704 14.256 0.295 1.00 36.06 217 HIS A C 1
ATOM 1721 O O . HIS A 1 217 ? 56.005 13.787 1.383 1.00 36.06 217 HIS A O 1
ATOM 1727 N N . ARG A 1 218 ? 56.028 13.719 -0.899 1.00 39.50 218 ARG A N 1
ATOM 1728 C CA . ARG A 1 218 ? 57.227 12.957 -1.338 1.00 39.50 218 ARG A CA 1
ATOM 1729 C C . ARG A 1 218 ? 58.170 12.383 -0.264 1.00 39.50 218 ARG A C 1
ATOM 1731 O O . ARG A 1 218 ? 58.777 13.165 0.452 1.00 39.50 218 ARG A O 1
ATOM 1738 N N . THR A 1 219 ? 58.551 11.114 -0.444 1.00 41.31 219 THR A N 1
ATOM 1739 C CA . THR A 1 219 ? 59.939 10.718 -0.782 1.00 41.31 219 THR A CA 1
ATOM 1740 C C . THR A 1 219 ? 59.982 9.370 -1.510 1.00 41.31 219 THR A C 1
ATOM 1742 O O . THR A 1 219 ? 59.181 8.470 -1.279 1.00 41.31 219 THR A O 1
ATOM 1745 N N . SER A 1 220 ? 60.920 9.302 -2.449 1.00 39.91 220 SER A N 1
ATOM 1746 C CA . SER A 1 220 ? 61.327 8.188 -3.300 1.00 39.91 220 SER A CA 1
ATOM 1747 C C . SER A 1 220 ? 62.234 7.192 -2.574 1.00 39.91 220 SER A C 1
ATOM 1749 O O . SER A 1 220 ? 63.069 7.607 -1.775 1.00 39.91 220 SER A O 1
ATOM 1751 N N . SER A 1 221 ? 62.196 5.921 -2.973 1.00 49.47 221 SER A N 1
ATOM 1752 C CA . SER A 1 221 ? 63.421 5.131 -3.173 1.00 49.47 221 SER A CA 1
ATOM 1753 C C . SER A 1 221 ? 63.173 3.994 -4.166 1.00 49.47 221 SER A C 1
ATOM 1755 O O . SER A 1 221 ? 62.160 3.300 -4.111 1.00 49.47 221 SER A O 1
ATOM 1757 N N . ASP A 1 222 ? 64.099 3.904 -5.115 1.00 44.22 222 ASP A N 1
ATOM 1758 C CA . ASP A 1 222 ? 64.192 2.952 -6.213 1.00 44.22 222 ASP A CA 1
ATOM 1759 C C . ASP A 1 222 ? 64.487 1.520 -5.746 1.00 44.22 222 ASP A C 1
ATOM 1761 O O . ASP A 1 222 ? 65.258 1.317 -4.809 1.00 44.22 222 ASP A O 1
ATOM 1765 N N . ASN A 1 223 ? 63.991 0.528 -6.498 1.00 41.50 223 ASN A N 1
ATOM 1766 C CA . ASN A 1 223 ? 64.873 -0.490 -7.084 1.00 41.50 223 ASN A CA 1
ATOM 1767 C C . ASN A 1 223 ? 64.191 -1.287 -8.225 1.00 41.50 223 ASN A C 1
ATOM 1769 O O . ASN A 1 223 ? 63.321 -2.118 -7.991 1.00 41.50 223 ASN A O 1
ATOM 1773 N N . THR A 1 224 ? 64.575 -0.954 -9.466 1.00 38.84 224 THR A N 1
ATOM 1774 C CA . THR A 1 224 ? 65.175 -1.810 -10.526 1.00 38.84 224 THR A CA 1
ATOM 1775 C C . THR A 1 224 ? 64.844 -3.330 -10.500 1.00 38.84 224 THR A C 1
ATOM 1777 O O . THR A 1 224 ? 65.038 -3.959 -9.473 1.00 38.84 224 THR A O 1
ATOM 1780 N N . VAL A 1 225 ? 64.410 -4.059 -11.552 1.00 41.22 225 VAL A N 1
ATOM 1781 C CA . VAL A 1 225 ? 64.905 -4.237 -12.946 1.00 41.22 225 VAL A CA 1
ATOM 1782 C C . VAL A 1 225 ? 63.876 -5.062 -13.780 1.00 41.22 225 VAL A C 1
ATOM 1784 O O . VAL A 1 225 ? 63.403 -6.073 -13.281 1.00 41.22 225 VAL A O 1
ATOM 1787 N N . ARG A 1 226 ? 63.649 -4.654 -15.055 1.00 37.00 226 ARG A N 1
ATOM 1788 C CA . ARG A 1 226 ? 63.280 -5.370 -16.331 1.00 37.00 226 ARG A CA 1
ATOM 1789 C C . ARG A 1 226 ? 62.249 -6.529 -16.302 1.00 37.00 226 ARG A C 1
ATOM 1791 O O . ARG A 1 226 ? 62.355 -7.439 -15.506 1.00 37.00 226 ARG A O 1
ATOM 1798 N N . THR A 1 227 ? 61.301 -6.633 -17.240 1.00 40.78 227 THR A N 1
ATOM 1799 C CA . THR A 1 227 ? 61.509 -6.756 -18.699 1.00 40.78 227 THR A CA 1
ATOM 1800 C C . THR A 1 227 ? 60.308 -6.276 -19.529 1.00 40.78 227 THR A C 1
ATOM 1802 O O . THR A 1 227 ? 59.149 -6.355 -19.142 1.00 40.78 227 THR A O 1
ATOM 1805 N N . SER A 1 228 ? 60.654 -5.783 -20.714 1.00 43.66 228 SER A N 1
ATOM 1806 C CA . SER A 1 228 ? 59.833 -5.343 -21.841 1.00 43.66 228 SER A CA 1
ATOM 1807 C C . SER A 1 228 ? 58.877 -6.399 -22.400 1.00 43.66 228 SER A C 1
ATOM 1809 O O . SER A 1 228 ? 59.307 -7.528 -22.620 1.00 43.66 228 SER A O 1
ATOM 1811 N N . LEU A 1 229 ? 57.682 -5.974 -22.825 1.00 40.19 229 LEU A N 1
ATOM 1812 C CA . LEU A 1 229 ? 57.084 -6.408 -24.093 1.00 40.19 229 LEU A CA 1
ATOM 1813 C C . LEU A 1 229 ? 56.026 -5.407 -24.579 1.00 40.19 229 LEU A C 1
ATOM 1815 O O . LEU A 1 229 ? 55.151 -4.952 -23.850 1.00 40.19 229 LEU A O 1
ATOM 1819 N N . SER A 1 230 ? 56.193 -5.053 -25.844 1.00 41.81 230 SER A N 1
ATOM 1820 C CA . SER A 1 230 ? 55.390 -4.189 -26.697 1.00 41.81 230 SER A CA 1
ATOM 1821 C C . SER A 1 230 ? 53.961 -4.684 -26.912 1.00 41.81 230 SER A C 1
ATOM 1823 O O . SER A 1 230 ? 53.756 -5.871 -27.153 1.00 41.81 230 SER A O 1
ATOM 1825 N N . SER A 1 231 ? 53.000 -3.767 -27.022 1.00 39.78 231 SER A N 1
ATOM 1826 C CA . SER A 1 231 ? 52.049 -3.766 -28.147 1.00 39.78 231 SER A CA 1
ATOM 1827 C C . SER A 1 231 ? 51.218 -2.483 -28.165 1.00 39.78 231 SER A C 1
ATOM 1829 O O . SER A 1 231 ? 50.485 -2.146 -27.241 1.00 39.78 231 SER A O 1
ATOM 1831 N N . SER A 1 232 ? 51.390 -1.759 -29.261 1.00 44.06 232 SER A N 1
ATOM 1832 C CA . SER A 1 232 ? 50.529 -0.710 -29.782 1.00 44.06 232 SER A CA 1
ATOM 1833 C C . SER A 1 232 ? 49.168 -1.285 -30.188 1.00 44.06 232 SER A C 1
ATOM 1835 O O . SER A 1 232 ? 49.085 -2.386 -30.728 1.00 44.06 232 SER A O 1
ATOM 1837 N N . GLY A 1 233 ? 48.095 -0.523 -29.967 1.00 35.06 233 GLY A N 1
ATOM 1838 C CA . GLY A 1 233 ? 46.747 -0.945 -30.343 1.00 35.06 233 GLY A CA 1
ATOM 1839 C C . GLY A 1 233 ? 45.704 0.146 -30.151 1.00 35.06 233 GLY A C 1
ATOM 1840 O O . GLY A 1 233 ? 44.854 0.060 -29.273 1.00 35.06 233 GLY A O 1
ATOM 1841 N N . THR A 1 234 ? 45.771 1.180 -30.983 1.00 43.34 234 THR A N 1
ATOM 1842 C CA . THR A 1 234 ? 44.728 2.190 -31.188 1.00 43.34 234 THR A CA 1
ATOM 1843 C C . THR A 1 234 ? 43.453 1.515 -31.708 1.00 43.34 234 THR A C 1
ATOM 1845 O O . THR A 1 234 ? 43.481 0.903 -32.772 1.00 43.34 234 THR A O 1
ATOM 1848 N N . TRP A 1 235 ? 42.332 1.634 -30.992 1.00 37.44 235 TRP A N 1
ATOM 1849 C CA . TRP A 1 235 ? 41.007 1.233 -31.484 1.00 37.44 235 TRP A CA 1
ATOM 1850 C C . TRP A 1 235 ? 40.049 2.421 -31.412 1.00 37.44 235 TRP A C 1
ATOM 1852 O O . TRP A 1 235 ? 39.455 2.715 -30.378 1.00 37.44 235 TRP A O 1
ATOM 1862 N N . SER A 1 236 ? 39.895 3.096 -32.547 1.00 38.50 236 SER A N 1
ATOM 1863 C CA . SER A 1 236 ? 38.827 4.059 -32.807 1.00 38.50 236 SER A CA 1
ATOM 1864 C C . SER A 1 236 ? 37.609 3.281 -33.316 1.00 38.50 236 SER A C 1
ATOM 1866 O O . SER A 1 236 ? 37.650 2.734 -34.416 1.00 38.50 236 SER A O 1
ATOM 1868 N N . ARG A 1 237 ? 36.521 3.202 -32.539 1.00 39.06 237 ARG A N 1
ATOM 1869 C CA . ARG A 1 237 ? 35.225 2.690 -33.024 1.00 39.06 237 ARG A CA 1
ATOM 1870 C C . ARG A 1 237 ? 34.341 3.855 -33.456 1.00 39.06 237 ARG A C 1
ATOM 1872 O O . ARG A 1 237 ? 33.833 4.601 -32.625 1.00 39.06 237 ARG A O 1
ATOM 1879 N N . SER A 1 238 ? 34.157 3.979 -34.764 1.00 39.16 238 SER A N 1
ATOM 1880 C CA . SER A 1 238 ? 33.104 4.769 -35.391 1.00 39.16 238 SER A CA 1
ATOM 1881 C C . SER A 1 238 ? 31.766 4.026 -35.277 1.00 39.16 238 SER A C 1
ATOM 1883 O O . SER A 1 238 ? 31.658 2.852 -35.629 1.00 39.16 238 SER A O 1
ATOM 1885 N N . TYR A 1 239 ? 30.734 4.704 -34.774 1.00 45.88 239 TYR A N 1
ATOM 1886 C CA . TYR A 1 239 ? 29.354 4.230 -34.849 1.00 45.88 239 TYR A CA 1
ATOM 1887 C C . TYR A 1 239 ? 28.758 4.677 -36.187 1.00 45.88 239 TYR A C 1
ATOM 1889 O O . TYR A 1 239 ? 28.558 5.867 -36.421 1.00 45.88 239 TYR A O 1
ATOM 1897 N N . GLY A 1 240 ? 28.507 3.719 -37.080 1.00 40.78 240 GLY A N 1
ATOM 1898 C CA . GLY A 1 240 ? 27.745 3.939 -38.305 1.00 40.78 240 GLY A CA 1
ATOM 1899 C C . GLY A 1 240 ? 26.246 3.964 -38.010 1.00 40.78 240 GLY A C 1
ATOM 1900 O O . GLY A 1 240 ? 25.668 2.943 -37.641 1.00 40.78 240 GLY A O 1
ATOM 1901 N N . SER A 1 241 ? 25.613 5.121 -38.202 1.00 41.59 241 SER A N 1
ATOM 1902 C CA . SER A 1 241 ? 24.156 5.256 -38.290 1.00 41.59 241 SER A CA 1
ATOM 1903 C C . SER A 1 241 ? 23.663 4.662 -39.609 1.00 41.59 241 SER A C 1
ATOM 1905 O O . SER A 1 241 ? 23.918 5.217 -40.673 1.00 41.59 241 SER A O 1
ATOM 1907 N N . SER A 1 242 ? 22.933 3.546 -39.553 1.00 46.44 242 SER A N 1
ATOM 1908 C CA . SER A 1 242 ? 22.119 3.073 -40.680 1.00 46.44 242 SER A CA 1
ATOM 1909 C C . SER A 1 242 ? 20.712 3.651 -40.568 1.00 46.44 242 SER A C 1
ATOM 1911 O O . SER A 1 242 ? 19.895 3.185 -39.777 1.00 46.44 242 SER A O 1
ATOM 1913 N N . ILE A 1 243 ? 20.444 4.671 -41.379 1.00 47.28 243 ILE A N 1
ATOM 1914 C CA . ILE A 1 243 ? 19.106 5.191 -41.656 1.00 47.28 243 ILE A CA 1
ATOM 1915 C C . ILE A 1 243 ? 18.446 4.214 -42.638 1.00 47.28 243 ILE A C 1
ATOM 1917 O O . ILE A 1 243 ? 18.890 4.080 -43.775 1.00 47.28 243 ILE A O 1
ATOM 1921 N N . ARG A 1 244 ? 17.403 3.502 -42.198 1.00 44.81 244 ARG A N 1
ATOM 1922 C CA . ARG A 1 244 ? 16.495 2.774 -43.095 1.00 44.81 244 ARG A CA 1
ATOM 1923 C C . ARG A 1 244 ? 15.382 3.728 -43.514 1.00 44.81 244 ARG A C 1
ATOM 1925 O O . ARG A 1 244 ? 14.510 4.033 -42.708 1.00 44.81 244 ARG A O 1
ATOM 1932 N N . THR A 1 245 ? 15.416 4.186 -44.759 1.00 51.50 245 THR A N 1
ATOM 1933 C CA . THR A 1 245 ? 14.254 4.774 -45.428 1.00 51.50 245 THR A CA 1
ATOM 1934 C C . THR A 1 245 ? 13.404 3.646 -46.011 1.00 51.50 245 THR A C 1
ATOM 1936 O O . THR A 1 245 ? 13.913 2.724 -46.648 1.00 51.50 245 THR A O 1
ATOM 1939 N N . SER A 1 246 ? 12.103 3.689 -45.738 1.00 55.72 246 SER A N 1
ATOM 1940 C CA . SER A 1 246 ? 11.100 2.781 -46.284 1.00 55.72 246 SER A CA 1
ATOM 1941 C C . SER A 1 246 ? 10.084 3.593 -47.084 1.00 55.72 246 SER A C 1
ATOM 1943 O O . SER A 1 246 ? 9.165 4.155 -46.499 1.00 55.72 246 SER A O 1
ATOM 1945 N N . ASP A 1 247 ? 10.244 3.607 -48.402 1.00 52.94 247 ASP A N 1
ATOM 1946 C CA . ASP A 1 247 ? 9.235 4.002 -49.391 1.00 52.94 247 ASP A CA 1
ATOM 1947 C C . ASP A 1 247 ? 9.048 2.765 -50.286 1.00 52.94 247 ASP A C 1
ATOM 1949 O O . ASP A 1 247 ? 10.033 2.125 -50.644 1.00 52.94 247 ASP A O 1
ATOM 1953 N N . GLY A 1 248 ? 7.887 2.261 -50.692 1.00 54.44 248 GLY A N 1
ATOM 1954 C CA . GLY A 1 248 ? 6.509 2.734 -50.795 1.00 54.44 248 GLY A CA 1
ATOM 1955 C C . GLY A 1 248 ? 5.924 1.964 -52.008 1.00 54.44 248 GLY A C 1
ATOM 1956 O O . GLY A 1 248 ? 6.649 1.765 -52.987 1.00 54.44 248 GLY A O 1
ATOM 1957 N N . PRO A 1 249 ? 4.692 1.420 -51.974 1.00 64.06 249 PRO A N 1
ATOM 1958 C CA . PRO A 1 249 ? 4.234 0.466 -52.988 1.00 64.06 249 PRO A CA 1
ATOM 1959 C C . PRO A 1 249 ? 3.820 1.135 -54.309 1.00 64.06 249 PRO A C 1
ATOM 1961 O O . PRO A 1 249 ? 3.086 2.120 -54.336 1.00 64.06 249 PRO A O 1
ATOM 1964 N N . ARG A 1 250 ? 4.272 0.543 -55.421 1.00 59.81 250 ARG A N 1
ATOM 1965 C CA . ARG A 1 250 ? 3.988 0.952 -56.803 1.00 59.81 250 ARG A CA 1
ATOM 1966 C C . ARG A 1 250 ? 2.639 0.372 -57.248 1.00 59.81 250 ARG A C 1
ATOM 1968 O O . ARG A 1 250 ? 2.496 -0.845 -57.350 1.00 59.81 250 ARG A O 1
ATOM 1975 N N . THR A 1 251 ? 1.664 1.230 -57.523 1.00 67.75 251 THR A N 1
ATOM 1976 C CA . THR A 1 251 ? 0.402 0.863 -58.175 1.00 67.75 251 THR A CA 1
ATOM 1977 C C . THR A 1 251 ? 0.651 0.510 -59.647 1.00 67.75 251 THR A C 1
ATOM 1979 O O . THR A 1 251 ? 1.435 1.166 -60.333 1.00 67.75 251 THR A O 1
ATOM 1982 N N . LYS A 1 252 ? -0.005 -0.546 -60.142 1.00 60.81 252 LYS A N 1
ATOM 1983 C CA . LYS A 1 252 ? -0.157 -0.829 -61.575 1.00 60.81 252 LYS A CA 1
ATOM 1984 C C . LYS A 1 252 ? -1.623 -0.616 -61.935 1.00 60.81 252 LYS A C 1
ATOM 1986 O O . LYS A 1 252 ? -2.483 -1.316 -61.409 1.00 60.81 252 LYS A O 1
ATOM 1991 N N . SER A 1 253 ? -1.881 0.360 -62.793 1.00 58.09 253 SER A N 1
ATOM 1992 C CA . SER A 1 253 ? -3.143 0.546 -63.505 1.00 58.09 253 SER A CA 1
ATOM 1993 C C . SER A 1 253 ? -3.151 -0.319 -64.768 1.00 58.09 253 SER A C 1
ATOM 1995 O O . SER A 1 253 ? -2.133 -0.395 -65.462 1.00 58.09 253 SER A O 1
ATOM 1997 N N . HIS A 1 254 ? -4.291 -0.954 -65.032 1.00 62.00 254 HIS A N 1
ATOM 1998 C CA . HIS A 1 254 ? -4.715 -1.381 -66.365 1.00 62.00 254 HIS A CA 1
ATOM 1999 C C . HIS A 1 254 ? -5.531 -0.262 -67.008 1.00 62.00 254 HIS A C 1
ATOM 2001 O O . HIS A 1 254 ? -6.179 0.483 -66.235 1.00 62.00 254 HIS A O 1
#

Sequence (254 aa):
MRTLTDYEMAMRTAWKLKTVSQMVPDKFYDFIGEVCYLSGSESNRTTMMMTDYTENEMLPYLESKGVRPQGKATILVTLWDEHFETFLKLKIKAGDVLYLKNLRCKVDLSNVFQLSMNGFNGRGFAQIDPIQILLPDDPRGKEVRARKAEYEMRQLDTEGVALSGVYWPHTEQKSGYSSSTNSTMNAVNSGSDLKFSANTTRGNRNKFSQACSSKTHRTSSDNTVRTSLSSSGTWSRSYGSSIRTSDGPRTKSH

Nearest PDB structures (foldseek):
  4hj9-assembly1_A  TM=8.595E-01  e=4.357E-13  Schizosaccharomyces pombe 972h-
  8sh1-assembly1_A  TM=7.016E-01  e=4.626E-08  Homo sapiens
  7qxs-assembly1_P  TM=7.722E-01  e=4.570E-07  Homo sapiens
  8soj-assembly1_D  TM=6.132E-01  e=3.381E-07  Homo sapiens
  7xuv-assembly1_A  TM=7.264E-01  e=8.450E-03  Homo sapiens

Organism: Mortierella alpina (NCBI:txid64518)

Secondary structure (DSSP, 8-state):
--PPPHHHHHHHHHTTB--GGG--TT-EEEEEEEEEEEEEEETTEEEEEEE-S---TTSPPB--SSSSPSBS-EEEEEEEHHHHHHHHHHT--TT-EEEEEEEEEEE-TTS-EEEEE---TTSS---S-SEEEPPTT-HHHHHHHHHHHHHHHHHHHHHHHHHH------------------------------------------------------------------------------------------

InterPro domains:
  IPR012340 Nucleic acid-binding, OB-fold [G3DSA:2.40.50.140] (15-153)
  IPR012340 Nucleic acid-binding, OB-fold [SSF50249] (18-125)
  IPR032042 Protection of telomeres protein 1, ssDNA-binding domain [PF16686] (20-152)

pLDDT: mean 73.57, std 23.97, range [35.06, 98.5]

Foldseek 3Di:
DDDDDPVNVCVVQVVQEDFPQGDDAFFWHKYKWFFQAWPDDDPWKTKTKTFLLDADPQADAAPDPDSDQGGRGIAIEMEGHVRVVVCVVVVDDGGWIKTAGTWHWHQDPVSHTHTYDYDCPPPDDPPPCRIDTDDPPRPVVVSSVVSVVVSVVVVVVVVVCVVVPPPDPPPPPPDDDDDDDDDDDDDDDDDDDDDDDDDDDDDDDDDDDDDDDDDDDDDDDDDDDDDDDDDDDDDDDDDDDDDDDDDDDDDDDD

Radius of gyration: 35.07 Å; Cα contacts (8 Å, |Δi|>4): 293; chains: 1; bounding box: 100×34×137 Å